Protein AF-A0A9W9F649-F1 (afdb_monomer_lite)

Radius of gyration: 22.27 Å; chains: 1; bounding box: 72×51×62 Å

pLDDT: mean 73.17, std 22.57, range [22.98, 95.19]

Sequence (318 aa):
MPSVSTLSQFTFSNWGPLTTTYTPPASCTTATNNVVLGITSYPGIEFMGVSCDTPDYGDCIPTGSSKSKSQASGYLDPRSLYQAGYFSPGIYCPSGWNTVGIASRDGNASVTSGGVFSPSTSVPTHVTRGERINNPANVLMQILDPSETAILCCPESMTGNTNLGCWSTLPDYPISTGCGCELDTDDFATVTETVWVDGKTAVWDDVLSLTATTPISHSLVETFASTDVSKIGLDAMNVVPMVTLVHKMSDIAGTGKDTIIHGTVGATSTATANSNGTGATSNAAVRMRSSRGVWDGLSGVLGVTVGGIILGAAIIFS

Foldseek 3Di:
DPQWDADLLAIEGALEAALDAQEAPPVLVPDPQQKAKDFPVQPPDGDFRQDPDDDDCDSVDDGGPCNCPLCVVDPQQPSNLRYHYAHVQHWFYHPQKAWQKKWWAAAPDQIDIDGQLDDPDDRPLQDPVGFGEPQVSQVVNVRDHHQKMKTWMDRPQWHDHSNQKTKDFDAPDDAFKGKDQDDDPVQWDFAWDFGDDPNDTDIDRGHIDGNDDGTGPDMDMDTDDPVRCVVSRMTMMRMDGIHMHMYGPVSVVVVVPPDQDQDDNDDDDDDDDDDDDPDDDPGTDHDDDDPPDDDDDDDDDDDDDDDDDDDDDDDDDD

Structure (mmCIF, N/CA/C/O backbone):
data_AF-A0A9W9F649-F1
#
_entry.id   AF-A0A9W9F649-F1
#
loop_
_atom_site.group_PDB
_atom_site.id
_atom_site.type_symbol
_atom_site.label_atom_id
_atom_site.label_alt_id
_atom_site.label_comp_id
_atom_site.label_asym_id
_atom_site.label_entity_id
_atom_site.label_seq_id
_atom_site.pdbx_PDB_ins_code
_atom_site.Cartn_x
_atom_site.Cartn_y
_atom_site.Cartn_z
_atom_site.occupancy
_atom_site.B_iso_or_equiv
_atom_site.auth_seq_id
_atom_site.auth_comp_id
_atom_site.auth_asym_id
_atom_site.auth_atom_id
_atom_site.pdbx_PDB_model_num
ATOM 1 N N . MET A 1 1 ? -13.471 6.072 11.388 1.00 79.94 1 MET A N 1
ATOM 2 C CA . MET A 1 1 ? -13.156 6.550 10.064 1.00 79.94 1 MET A CA 1
ATOM 3 C C . MET A 1 1 ? -14.465 6.648 9.316 1.00 79.94 1 MET A C 1
ATOM 5 O O . MET A 1 1 ? -15.274 5.721 9.424 1.00 79.94 1 MET A O 1
ATOM 9 N N . PRO A 1 2 ? -14.711 7.766 8.617 1.00 80.12 2 PRO A N 1
ATOM 10 C CA . PRO A 1 2 ? -15.847 7.947 7.710 1.00 80.12 2 PRO A CA 1
ATOM 11 C C . PRO A 1 2 ? -15.953 6.836 6.652 1.00 80.12 2 PRO A C 1
ATOM 13 O O . PRO A 1 2 ? -15.166 5.902 6.649 1.00 80.12 2 PRO A O 1
ATOM 16 N N . SER A 1 3 ? -16.920 6.887 5.734 1.00 82.50 3 SER A N 1
ATOM 17 C CA . SER A 1 3 ? -16.958 5.927 4.611 1.00 82.50 3 SER A CA 1
ATOM 18 C C . SER A 1 3 ? -15.901 6.213 3.539 1.00 82.50 3 SER A C 1
ATOM 20 O O . SER A 1 3 ? -15.521 5.302 2.808 1.00 82.50 3 SER A O 1
ATOM 22 N N . VAL A 1 4 ? -15.444 7.464 3.448 1.00 84.75 4 VAL A N 1
ATOM 23 C CA . VAL A 1 4 ? -14.368 7.925 2.566 1.00 84.75 4 VAL A CA 1
ATOM 24 C C . VAL A 1 4 ? -13.567 8.988 3.315 1.00 84.75 4 VAL A C 1
ATOM 26 O O . VAL A 1 4 ? -14.163 9.904 3.883 1.00 84.75 4 VAL A O 1
ATOM 29 N N . SER A 1 5 ? -12.242 8.881 3.289 1.00 88.00 5 SER A N 1
ATOM 30 C CA . SER A 1 5 ? -11.310 9.856 3.864 1.00 88.00 5 SER A CA 1
ATOM 31 C C . SER A 1 5 ? -10.273 10.251 2.820 1.00 88.00 5 SER A C 1
ATOM 33 O O . SER A 1 5 ? -9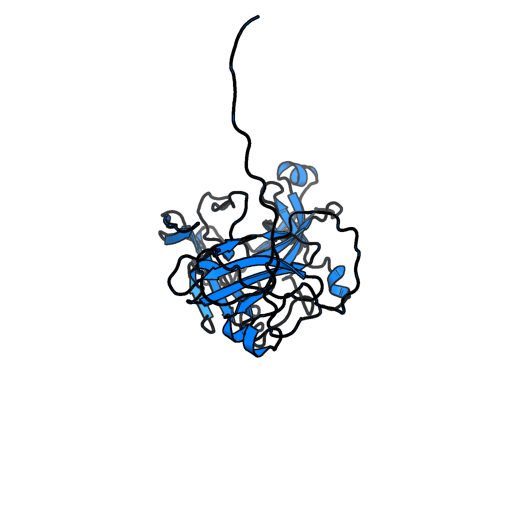.671 9.371 2.210 1.00 88.00 5 SER A O 1
ATOM 35 N N . THR A 1 6 ? -10.025 11.550 2.645 1.00 89.06 6 THR A N 1
ATOM 36 C CA . THR A 1 6 ? -9.026 12.053 1.691 1.00 89.06 6 THR A CA 1
ATOM 37 C C . THR A 1 6 ? -8.011 12.953 2.388 1.00 89.06 6 THR A C 1
ATOM 39 O O . THR A 1 6 ? -8.394 13.877 3.103 1.00 89.06 6 THR A O 1
ATOM 42 N N . LEU A 1 7 ? -6.723 12.691 2.171 1.00 88.06 7 LEU A N 1
ATOM 43 C CA . LEU A 1 7 ? -5.600 13.499 2.654 1.00 88.06 7 LEU A CA 1
ATOM 44 C C . LEU A 1 7 ? -4.392 13.275 1.737 1.00 88.06 7 LEU A C 1
ATOM 46 O O . LEU A 1 7 ? -4.208 12.164 1.251 1.00 88.06 7 LEU A O 1
ATOM 50 N N . SER A 1 8 ? -3.576 14.304 1.486 1.00 85.31 8 SER A N 1
ATOM 51 C CA . SER A 1 8 ? -2.387 14.186 0.618 1.00 85.31 8 SER A CA 1
ATOM 52 C C . SER A 1 8 ? -2.698 13.553 -0.750 1.00 85.31 8 SER A C 1
ATOM 54 O O . SER A 1 8 ? -1.932 12.737 -1.248 1.00 85.31 8 SER A O 1
ATOM 56 N N . GLN A 1 9 ? -3.871 13.869 -1.322 1.00 87.50 9 GLN A N 1
ATOM 57 C CA . GLN A 1 9 ? -4.477 13.259 -2.527 1.00 87.50 9 GLN A CA 1
ATOM 58 C C . GLN A 1 9 ? -4.890 11.786 -2.408 1.00 87.50 9 GLN A C 1
ATOM 60 O O . GLN A 1 9 ? -5.709 11.327 -3.206 1.00 87.50 9 GLN A O 1
ATOM 65 N N . PHE A 1 10 ? -4.424 11.063 -1.391 1.00 88.94 10 PHE A N 1
ATOM 66 C CA . PHE A 1 10 ? -4.883 9.708 -1.137 1.00 88.94 10 PHE A CA 1
ATOM 67 C C . PHE A 1 10 ? -6.328 9.696 -0.673 1.00 88.94 10 PHE A C 1
ATOM 69 O O . PHE A 1 10 ? -6.697 10.397 0.265 1.00 88.94 10 PHE A O 1
ATOM 76 N N . THR A 1 11 ? -7.136 8.860 -1.314 1.00 90.38 11 THR A N 1
ATOM 77 C CA . THR A 1 11 ? -8.526 8.602 -0.962 1.00 90.38 11 THR A CA 1
ATOM 78 C C . THR A 1 11 ? -8.661 7.173 -0.454 1.00 90.38 11 THR A C 1
ATOM 80 O O . THR A 1 11 ? -8.516 6.206 -1.202 1.00 90.38 11 THR A O 1
ATOM 83 N N . PHE A 1 12 ? -8.974 7.047 0.830 1.00 90.62 12 PHE A N 1
ATOM 84 C CA . PHE A 1 12 ? -9.240 5.787 1.505 1.00 90.62 12 PHE A CA 1
ATOM 85 C C . PHE A 1 12 ? -10.742 5.537 1.536 1.00 90.62 12 PHE A C 1
ATOM 87 O O . PHE A 1 12 ? -11.493 6.366 2.049 1.00 90.62 12 PHE A O 1
ATOM 94 N N . SER A 1 13 ? -11.188 4.392 1.023 1.00 90.56 13 SER A N 1
ATOM 95 C CA . SER A 1 13 ? -12.608 4.022 0.966 1.00 90.56 13 SER A CA 1
ATOM 96 C C . SER A 1 13 ? -12.917 2.805 1.834 1.00 90.56 13 SER A C 1
ATOM 98 O O . SER A 1 13 ? -12.239 1.781 1.735 1.00 90.56 13 SER A O 1
ATOM 100 N N . ASN A 1 14 ? -13.976 2.891 2.644 1.00 91.88 14 ASN A N 1
ATOM 101 C CA . ASN A 1 14 ? -14.441 1.762 3.444 1.00 91.88 14 ASN A CA 1
ATOM 102 C C . ASN A 1 14 ? -15.078 0.701 2.531 1.00 91.88 14 ASN A C 1
ATOM 104 O O . ASN A 1 14 ? -16.076 0.948 1.846 1.00 91.88 14 ASN A O 1
ATOM 108 N N . TRP A 1 15 ? -14.503 -0.493 2.553 1.00 90.31 15 TRP A N 1
ATOM 109 C CA . TRP A 1 15 ? -14.918 -1.694 1.835 1.00 90.31 15 TRP A CA 1
ATOM 110 C C . TRP A 1 15 ? -15.963 -2.523 2.593 1.00 90.31 15 TRP A C 1
ATOM 112 O O . TRP A 1 15 ? -16.496 -3.500 2.073 1.00 90.31 15 TRP A O 1
ATOM 122 N N . GLY A 1 16 ? -16.352 -2.068 3.779 1.00 90.50 16 GLY A N 1
ATOM 123 C CA . GLY A 1 16 ? -17.340 -2.701 4.637 1.00 90.50 16 GLY A CA 1
ATOM 124 C C . GLY A 1 16 ? -16.689 -3.469 5.788 1.00 90.50 16 GLY A C 1
ATOM 125 O O . GLY A 1 16 ? -15.475 -3.392 5.991 1.00 90.50 16 GLY A O 1
ATOM 126 N N . PRO A 1 17 ? -17.494 -4.195 6.576 1.00 90.94 17 PRO A N 1
ATOM 127 C CA . PRO A 1 17 ? -16.989 -4.953 7.710 1.00 90.94 17 PRO A CA 1
ATOM 128 C C . PRO A 1 17 ? -16.182 -6.178 7.260 1.00 90.94 17 PRO A C 1
ATOM 130 O O . PRO A 1 17 ? -16.590 -6.907 6.358 1.00 90.94 17 PRO A O 1
ATOM 133 N N . LEU A 1 18 ? -15.085 -6.452 7.967 1.00 90.00 18 LEU A N 1
ATOM 134 C CA . LEU A 1 18 ? -14.356 -7.721 7.927 1.00 90.00 18 LEU A CA 1
ATOM 135 C C . LEU A 1 18 ? -14.149 -8.224 9.361 1.00 90.00 18 LEU A C 1
ATOM 137 O O . LEU A 1 18 ? -13.060 -8.184 9.938 1.00 90.00 18 LEU A O 1
ATOM 141 N N . THR A 1 19 ? -15.256 -8.639 9.971 1.00 87.81 19 THR A N 1
ATOM 142 C CA . THR A 1 19 ? -15.326 -9.043 11.384 1.00 87.81 19 THR A CA 1
ATOM 143 C C . THR A 1 19 ? -15.084 -10.534 11.599 1.00 87.81 19 THR A C 1
ATOM 145 O O . THR A 1 19 ? -15.036 -10.987 12.737 1.00 87.81 19 THR A O 1
ATOM 148 N N . THR A 1 20 ? -14.931 -11.311 10.527 1.00 86.25 20 THR A N 1
ATOM 149 C CA . THR A 1 20 ? -14.583 -12.737 10.552 1.00 86.25 20 THR A CA 1
ATOM 150 C C . THR A 1 20 ? -13.298 -12.966 9.772 1.00 86.25 20 THR A C 1
ATOM 152 O O . THR A 1 20 ? -12.981 -12.207 8.859 1.00 86.25 20 THR A O 1
ATOM 155 N N . THR A 1 21 ? -12.562 -14.028 10.097 1.00 88.81 21 THR A N 1
ATOM 156 C CA . THR A 1 21 ? -11.368 -14.403 9.332 1.00 88.81 21 THR A CA 1
ATOM 157 C C . THR A 1 21 ? -11.750 -14.753 7.895 1.00 88.81 21 THR A C 1
ATOM 159 O O . THR A 1 21 ? -12.517 -15.685 7.664 1.00 88.81 21 THR A O 1
ATOM 162 N N . TYR A 1 22 ? -11.206 -14.002 6.939 1.00 90.62 22 TYR A N 1
ATOM 163 C CA . TYR A 1 22 ? -11.239 -14.360 5.526 1.00 90.62 22 TYR A CA 1
ATOM 164 C C . TYR A 1 22 ? -10.281 -15.523 5.270 1.00 90.62 22 TYR A C 1
ATOM 166 O O . TYR A 1 22 ? -9.140 -15.474 5.723 1.00 90.62 22 TYR A O 1
ATOM 174 N N . THR A 1 23 ? -10.705 -16.539 4.527 1.00 91.81 23 THR A N 1
ATOM 175 C CA . THR A 1 23 ? -9.831 -17.646 4.122 1.00 91.81 23 THR A CA 1
ATOM 176 C C . THR A 1 23 ? -9.668 -17.602 2.607 1.00 91.81 23 THR A C 1
ATOM 178 O O . THR A 1 23 ? -10.601 -17.991 1.903 1.00 91.81 23 THR A O 1
ATOM 181 N N . PRO A 1 24 ? -8.515 -17.130 2.097 1.00 87.75 24 PRO A N 1
ATOM 182 C CA . PRO A 1 24 ? -8.228 -17.189 0.671 1.00 87.75 24 PRO A CA 1
ATOM 183 C C . PRO A 1 24 ? -8.269 -18.642 0.163 1.00 87.75 24 PRO A C 1
ATOM 185 O O . PRO A 1 24 ? -7.858 -19.554 0.891 1.00 87.75 24 PRO A O 1
ATOM 188 N N . PRO A 1 25 ? -8.722 -18.890 -1.077 1.00 88.38 25 PRO A N 1
ATOM 189 C CA . PRO A 1 25 ? -8.603 -20.198 -1.713 1.00 88.38 25 PRO A CA 1
ATOM 190 C C . PRO A 1 25 ? -7.150 -20.693 -1.757 1.00 88.38 25 PRO A C 1
ATOM 192 O O . PRO A 1 25 ? -6.214 -19.907 -1.897 1.00 88.38 25 PRO A O 1
ATOM 195 N N . ALA A 1 26 ? -6.945 -22.013 -1.722 1.00 84.38 26 ALA A N 1
ATOM 196 C CA . ALA A 1 26 ? -5.602 -22.605 -1.752 1.00 84.38 26 ALA A CA 1
ATOM 197 C C . ALA A 1 26 ? -4.784 -22.201 -2.997 1.00 84.38 26 ALA A C 1
ATOM 199 O O . ALA A 1 26 ? -3.563 -22.081 -2.914 1.00 84.38 26 ALA A O 1
ATOM 200 N N . SER A 1 27 ? -5.451 -21.922 -4.124 1.00 83.19 27 SER A N 1
ATOM 201 C CA . SER A 1 27 ? -4.827 -21.438 -5.365 1.00 83.19 27 SER A CA 1
ATOM 202 C C . SER A 1 27 ? -4.066 -20.118 -5.200 1.00 83.19 27 SER A C 1
ATOM 204 O O . SER A 1 27 ? -3.169 -19.831 -5.985 1.00 83.19 27 SER A O 1
ATOM 206 N N . CYS A 1 28 ? -4.380 -19.330 -4.171 1.00 82.31 28 CYS A N 1
ATOM 207 C CA . CYS A 1 28 ? -3.743 -18.044 -3.903 1.00 82.31 28 CYS A CA 1
ATOM 208 C C . CYS A 1 28 ? -2.331 -18.165 -3.325 1.00 82.31 28 CYS A C 1
ATOM 210 O O . CYS A 1 28 ? -1.571 -17.205 -3.364 1.00 82.31 28 CYS A O 1
ATOM 212 N N . THR A 1 29 ? -1.957 -19.341 -2.812 1.00 71.19 29 THR A N 1
ATOM 213 C CA . THR A 1 29 ? -0.615 -19.579 -2.253 1.00 71.19 29 THR A CA 1
ATOM 214 C C . THR A 1 29 ? 0.467 -19.710 -3.326 1.00 71.19 29 THR A C 1
ATOM 216 O O . THR A 1 29 ? 1.632 -19.434 -3.060 1.00 71.19 29 THR A O 1
ATOM 219 N N . THR A 1 30 ? 0.089 -20.093 -4.548 1.00 66.38 30 THR A N 1
ATOM 220 C CA . THR A 1 30 ? 0.996 -20.275 -5.695 1.00 66.38 30 THR A CA 1
ATOM 221 C C . THR A 1 30 ? 0.736 -19.268 -6.813 1.00 66.38 30 THR A C 1
ATOM 223 O O . THR A 1 30 ? 1.217 -19.449 -7.929 1.00 66.38 30 THR A O 1
ATOM 226 N N . ALA A 1 31 ? -0.079 -18.246 -6.556 1.00 65.69 31 ALA A N 1
ATOM 227 C CA . ALA A 1 31 ? -0.449 -17.258 -7.554 1.00 65.69 31 ALA A CA 1
ATOM 228 C C . ALA A 1 31 ? 0.771 -16.390 -7.910 1.00 65.69 31 ALA A C 1
ATOM 230 O O . ALA A 1 31 ? 1.197 -15.540 -7.129 1.00 65.69 31 ALA A O 1
ATOM 231 N N . THR A 1 32 ? 1.342 -16.629 -9.092 1.00 65.81 32 THR A N 1
ATOM 232 C CA . THR A 1 32 ? 2.436 -15.844 -9.694 1.00 65.81 32 THR A CA 1
ATOM 233 C C . THR A 1 32 ? 1.928 -14.987 -10.851 1.00 65.81 32 THR A C 1
ATOM 235 O O . THR A 1 32 ? 2.659 -14.715 -11.794 1.00 65.81 32 THR A O 1
ATOM 238 N N . ASN A 1 33 ? 0.648 -14.626 -10.851 1.00 69.88 33 ASN A N 1
ATOM 239 C CA . ASN A 1 33 ? 0.050 -13.774 -11.877 1.00 69.88 33 ASN A CA 1
ATOM 240 C C . ASN A 1 33 ? 0.262 -12.275 -11.603 1.00 69.88 33 ASN A C 1
ATOM 242 O O . ASN A 1 33 ? -0.058 -11.462 -12.461 1.00 69.88 33 ASN A O 1
ATOM 246 N N . ASN A 1 34 ? 0.834 -11.912 -10.450 1.00 83.81 34 ASN A N 1
ATOM 247 C CA . ASN A 1 34 ? 1.051 -10.525 -10.034 1.00 83.81 34 ASN A CA 1
ATOM 248 C C . ASN A 1 34 ? 2.550 -10.201 -9.986 1.00 83.81 34 ASN A C 1
ATOM 250 O O . ASN A 1 34 ? 3.068 -9.721 -8.978 1.00 83.81 34 ASN A O 1
ATOM 254 N N . VAL A 1 35 ? 3.268 -10.542 -11.059 1.00 89.56 35 VAL A N 1
ATOM 255 C CA . VAL A 1 35 ? 4.707 -10.281 -11.141 1.00 89.56 35 VAL A CA 1
ATOM 256 C C . VAL A 1 35 ? 4.956 -8.866 -11.635 1.00 89.56 35 VAL A C 1
ATOM 258 O O . VAL A 1 35 ? 4.405 -8.421 -12.642 1.00 89.56 35 VAL A O 1
ATOM 261 N N . VAL A 1 36 ? 5.844 -8.179 -10.937 1.00 90.56 36 VAL A N 1
ATOM 262 C CA . VAL A 1 36 ? 6.350 -6.857 -11.290 1.00 90.56 36 VAL A CA 1
ATOM 263 C C . VAL A 1 36 ? 7.872 -6.877 -11.249 1.00 90.56 36 VAL A C 1
ATOM 265 O O . VAL A 1 36 ? 8.491 -7.720 -10.597 1.00 90.56 36 VAL A O 1
ATOM 268 N N . LEU A 1 37 ? 8.480 -5.941 -11.957 1.00 91.88 37 LEU A N 1
ATOM 269 C CA . LEU A 1 37 ? 9.889 -5.610 -11.856 1.00 91.88 37 LEU A CA 1
ATOM 270 C C . LEU A 1 37 ? 10.049 -4.519 -10.798 1.00 91.88 37 LEU A C 1
ATOM 272 O O . LEU A 1 37 ? 9.302 -3.541 -10.795 1.00 91.88 37 LEU A O 1
ATOM 276 N N . GLY A 1 38 ? 11.026 -4.677 -9.914 1.00 89.69 38 GLY A N 1
ATOM 277 C CA . GLY A 1 38 ? 11.449 -3.668 -8.949 1.00 89.69 38 GLY A CA 1
ATOM 278 C C . GLY A 1 38 ? 12.933 -3.370 -9.077 1.00 89.69 38 GLY A C 1
ATOM 279 O O . GLY A 1 38 ? 13.692 -4.136 -9.670 1.00 89.69 38 GLY A O 1
ATOM 280 N N . ILE A 1 39 ? 13.351 -2.251 -8.495 1.00 87.56 39 ILE A N 1
ATOM 281 C CA . ILE A 1 39 ? 14.762 -1.872 -8.433 1.00 87.56 39 ILE A CA 1
ATOM 282 C C . ILE A 1 39 ? 15.347 -2.410 -7.124 1.00 87.56 39 ILE A C 1
ATOM 284 O O . ILE A 1 39 ? 14.843 -2.123 -6.041 1.00 87.56 39 ILE A O 1
ATOM 288 N N . THR A 1 40 ? 16.445 -3.154 -7.216 1.00 85.00 40 THR A N 1
ATOM 289 C CA . THR A 1 40 ? 17.160 -3.795 -6.094 1.00 85.00 40 THR A CA 1
ATOM 290 C C . THR A 1 40 ? 17.534 -2.835 -4.960 1.00 85.00 40 THR A C 1
ATOM 292 O O . THR A 1 40 ? 17.491 -3.215 -3.791 1.00 85.00 40 THR A O 1
ATOM 295 N N . SER A 1 41 ? 17.874 -1.579 -5.271 1.00 81.94 41 SER A N 1
ATOM 296 C CA . SER A 1 41 ? 18.178 -0.545 -4.271 1.00 81.94 41 SER A CA 1
ATOM 297 C C . SER A 1 41 ? 16.944 -0.016 -3.528 1.00 81.94 41 SER A C 1
ATOM 299 O O . SER A 1 41 ? 17.095 0.650 -2.502 1.00 81.94 41 SER A O 1
ATOM 301 N N . TYR A 1 42 ? 15.740 -0.328 -4.012 1.00 80.31 42 TYR A N 1
ATOM 302 C CA . TYR A 1 42 ? 14.446 0.075 -3.460 1.00 80.31 42 TYR A CA 1
ATOM 303 C C . TYR A 1 42 ? 13.522 -1.147 -3.301 1.00 80.31 42 TYR A C 1
ATOM 305 O O . TYR A 1 42 ? 12.497 -1.252 -3.981 1.00 80.31 42 TYR A O 1
ATOM 313 N N . PRO A 1 43 ? 13.871 -2.098 -2.415 1.00 77.31 43 PRO A N 1
ATOM 314 C CA . PRO A 1 43 ? 13.158 -3.364 -2.298 1.00 77.31 43 PRO A CA 1
ATOM 315 C C . PRO A 1 43 ? 11.674 -3.156 -1.976 1.00 77.31 43 PRO A C 1
ATOM 317 O O . PRO A 1 43 ? 11.313 -2.397 -1.073 1.00 77.31 43 PRO A O 1
ATOM 320 N N . GLY A 1 44 ? 10.814 -3.853 -2.720 1.00 78.69 44 GLY A N 1
ATOM 321 C CA . GLY A 1 44 ? 9.364 -3.767 -2.578 1.00 78.69 44 GLY A CA 1
ATOM 322 C C . GLY A 1 44 ? 8.715 -2.553 -3.234 1.00 78.69 44 GLY A C 1
ATOM 323 O O . GLY A 1 44 ? 7.504 -2.407 -3.103 1.00 78.69 44 GLY A O 1
ATOM 324 N N . ILE A 1 45 ? 9.470 -1.692 -3.920 1.00 81.75 45 ILE A N 1
ATOM 325 C CA . ILE A 1 45 ? 8.909 -0.630 -4.758 1.00 81.75 45 ILE A CA 1
ATOM 326 C C . ILE A 1 45 ? 8.798 -1.145 -6.191 1.00 81.75 45 ILE A C 1
ATOM 328 O O . ILE A 1 45 ? 9.782 -1.573 -6.796 1.00 81.75 45 ILE A O 1
ATOM 332 N N . GLU A 1 46 ? 7.578 -1.121 -6.714 1.00 84.69 46 GLU A N 1
ATOM 333 C CA . GLU A 1 46 ? 7.276 -1.515 -8.086 1.00 84.69 46 GLU A CA 1
ATOM 334 C C . GLU A 1 46 ? 7.838 -0.471 -9.056 1.00 84.69 46 GLU A C 1
ATOM 336 O O . GLU A 1 46 ? 7.658 0.731 -8.858 1.00 84.69 46 GLU A O 1
ATOM 341 N N . PHE A 1 47 ? 8.530 -0.933 -10.093 1.00 84.56 47 PHE A N 1
ATOM 342 C CA . PHE A 1 47 ? 9.050 -0.095 -11.170 1.00 84.56 47 PHE A CA 1
ATOM 343 C C . PHE A 1 47 ? 8.202 -0.252 -12.435 1.00 84.56 47 PHE A C 1
ATOM 345 O O . PHE A 1 47 ? 7.738 0.737 -12.993 1.00 84.56 47 PHE A O 1
ATOM 352 N N . MET A 1 48 ? 7.960 -1.494 -12.861 1.00 87.19 48 MET A N 1
ATOM 353 C CA . MET A 1 48 ? 7.135 -1.826 -14.029 1.00 87.19 48 MET A CA 1
ATOM 354 C C . MET A 1 48 ? 6.399 -3.145 -13.793 1.00 87.19 48 MET A C 1
ATOM 356 O O . MET A 1 48 ? 6.912 -4.024 -13.107 1.00 87.19 48 MET A O 1
ATOM 360 N N . GLY A 1 49 ? 5.233 -3.339 -14.399 1.00 88.38 49 GLY A N 1
ATOM 361 C CA . GLY A 1 49 ? 4.653 -4.673 -14.544 1.00 88.38 49 GLY A CA 1
ATOM 362 C C . GLY A 1 49 ? 5.480 -5.528 -15.506 1.00 88.38 49 GLY A C 1
ATOM 363 O O . GLY A 1 49 ? 6.225 -5.009 -16.332 1.00 88.38 49 GLY A O 1
ATOM 364 N N . VAL A 1 50 ? 5.351 -6.854 -15.451 1.00 88.00 50 VAL A N 1
ATOM 365 C CA . VAL A 1 50 ? 5.897 -7.724 -16.522 1.00 88.00 50 VAL A CA 1
ATOM 366 C C . VAL A 1 50 ? 4.941 -7.858 -17.713 1.00 88.00 50 VAL A C 1
ATOM 368 O O . VAL A 1 50 ? 5.306 -8.407 -18.750 1.00 88.00 50 VAL A O 1
ATOM 371 N N . SER A 1 51 ? 3.715 -7.356 -17.553 1.00 84.38 51 SER A N 1
ATOM 372 C CA . SER A 1 51 ? 2.664 -7.276 -18.566 1.00 84.38 51 SER A CA 1
ATOM 373 C C . SER A 1 51 ? 1.904 -5.957 -18.408 1.00 84.38 51 SER A C 1
ATOM 375 O O . SER A 1 51 ? 1.967 -5.336 -17.347 1.00 84.38 51 SER A O 1
ATOM 377 N N . CYS A 1 52 ? 1.197 -5.532 -19.456 1.00 80.00 52 CYS A N 1
ATOM 378 C CA . CYS A 1 52 ? 0.347 -4.336 -19.420 1.00 80.00 52 CYS A CA 1
ATOM 379 C C . CYS A 1 52 ? -1.055 -4.613 -18.864 1.00 80.00 52 CYS A C 1
ATOM 381 O O . CYS A 1 52 ? -1.904 -3.719 -18.846 1.00 80.00 52 CYS A O 1
ATOM 383 N N . ASP A 1 53 ? -1.316 -5.855 -18.461 1.00 77.19 53 ASP A N 1
ATOM 384 C CA . ASP A 1 53 ? -2.598 -6.242 -17.908 1.00 77.19 53 ASP A CA 1
ATOM 385 C C . ASP A 1 53 ? -2.730 -5.693 -16.489 1.00 77.19 53 ASP A C 1
ATOM 387 O O . ASP A 1 53 ? -1.773 -5.644 -15.714 1.00 77.19 53 ASP A O 1
ATOM 391 N N . THR A 1 54 ? -3.943 -5.276 -16.132 1.00 71.50 54 THR A N 1
ATOM 392 C CA . THR A 1 54 ? -4.225 -4.888 -14.749 1.00 71.50 54 THR A CA 1
ATOM 393 C C . THR A 1 54 ? -4.169 -6.141 -13.872 1.00 71.50 54 THR A C 1
ATOM 395 O O . THR A 1 54 ? -4.875 -7.104 -14.186 1.00 71.50 54 THR A O 1
ATOM 398 N N . PRO A 1 55 ? -3.387 -6.148 -12.774 1.00 72.81 55 PRO A N 1
ATOM 399 C CA . PRO A 1 55 ? -3.354 -7.283 -11.863 1.00 72.81 55 PRO A CA 1
ATOM 400 C C . PRO A 1 55 ? -4.753 -7.613 -11.340 1.00 72.81 55 PRO A C 1
ATOM 402 O O . PRO A 1 55 ? -5.435 -6.755 -10.771 1.00 72.81 55 PRO A O 1
ATOM 405 N N . ASP A 1 56 ? -5.171 -8.865 -11.520 1.00 75.38 56 ASP A N 1
ATOM 406 C CA . ASP A 1 56 ? -6.404 -9.383 -10.943 1.00 75.38 56 ASP A CA 1
ATOM 407 C C . ASP A 1 56 ? -6.082 -10.313 -9.774 1.00 75.38 56 ASP A C 1
ATOM 409 O O . ASP A 1 56 ? -5.555 -11.420 -9.922 1.00 75.38 56 ASP A O 1
ATOM 413 N N . TYR A 1 57 ? -6.431 -9.836 -8.584 1.00 78.81 57 TYR A N 1
ATOM 414 C CA . TYR A 1 57 ? -6.258 -10.570 -7.339 1.00 78.81 57 TYR A CA 1
ATOM 415 C C . TYR A 1 57 ? -7.433 -11.508 -7.041 1.00 78.81 57 TYR A C 1
ATOM 417 O O . TYR A 1 57 ? -7.352 -12.254 -6.068 1.00 78.81 57 TYR A O 1
ATOM 425 N N . GLY A 1 58 ? -8.520 -11.466 -7.824 1.00 80.12 58 GLY A N 1
ATOM 426 C CA . GLY A 1 58 ? -9.700 -12.319 -7.680 1.00 80.12 58 GLY A CA 1
ATOM 427 C C . GLY A 1 58 ? -10.162 -12.475 -6.227 1.00 80.12 58 GLY A C 1
ATOM 428 O O . GLY A 1 58 ? -10.274 -11.494 -5.481 1.00 80.12 58 GLY A O 1
ATOM 429 N N . ASP A 1 59 ? -10.348 -13.735 -5.826 1.00 84.75 59 ASP A N 1
ATOM 430 C CA . ASP A 1 59 ? -10.692 -14.156 -4.463 1.00 84.75 59 ASP A CA 1
ATOM 431 C C . ASP A 1 59 ? -9.452 -14.341 -3.557 1.00 84.75 59 ASP A C 1
ATOM 433 O O . ASP A 1 59 ? -9.539 -14.898 -2.463 1.00 84.75 59 ASP A O 1
ATOM 437 N N . CYS A 1 60 ? -8.261 -13.896 -3.959 1.00 84.81 60 CYS A N 1
ATOM 438 C CA . CYS A 1 60 ? -7.064 -13.983 -3.111 1.00 84.81 60 CYS A CA 1
ATOM 439 C C . CYS A 1 60 ? -6.975 -12.878 -2.064 1.00 84.81 60 CYS A C 1
ATOM 441 O O . CYS A 1 60 ? -6.236 -13.008 -1.088 1.00 84.81 60 CYS A O 1
ATOM 443 N N . ILE A 1 61 ? -7.783 -11.833 -2.224 1.00 86.56 61 ILE A N 1
ATOM 444 C CA . ILE A 1 61 ? -7.972 -10.780 -1.234 1.00 86.56 61 ILE A CA 1
ATOM 445 C C . ILE A 1 61 ? -9.463 -10.635 -0.926 1.00 86.56 61 ILE A C 1
ATOM 447 O O . ILE A 1 61 ? -10.287 -10.781 -1.832 1.00 86.56 61 ILE A O 1
ATOM 451 N N . PRO A 1 62 ? -9.837 -10.311 0.324 1.00 87.69 62 PRO A N 1
ATOM 452 C CA . PRO A 1 62 ? -11.224 -10.028 0.649 1.00 87.69 62 PRO A CA 1
ATOM 453 C C . PRO A 1 62 ? -11.748 -8.902 -0.246 1.00 87.69 62 PRO A C 1
ATOM 455 O O . PRO A 1 62 ? -11.067 -7.905 -0.504 1.00 87.69 62 PRO A O 1
ATOM 458 N N . THR A 1 63 ? -12.977 -9.061 -0.730 1.00 76.81 63 THR A N 1
ATOM 459 C CA . THR A 1 63 ? -13.643 -8.055 -1.552 1.00 76.81 63 THR A CA 1
ATOM 460 C C . THR A 1 63 ? -14.774 -7.410 -0.776 1.00 76.81 63 THR A C 1
ATOM 462 O O . THR A 1 63 ? -15.693 -8.089 -0.325 1.00 76.81 63 THR A O 1
ATOM 465 N N . GLY A 1 64 ? -14.713 -6.092 -0.628 1.00 67.81 64 GLY A N 1
ATOM 466 C CA . GLY A 1 64 ? -15.803 -5.321 -0.055 1.00 67.81 64 GLY A CA 1
ATOM 467 C C . GLY A 1 64 ? -16.969 -5.099 -1.007 1.00 67.81 64 GLY A C 1
ATOM 468 O O . GLY A 1 64 ? -16.802 -5.138 -2.226 1.00 67.81 64 GLY A O 1
ATOM 469 N N . SER A 1 65 ? -18.129 -4.737 -0.459 1.00 57.47 65 SER A N 1
ATOM 470 C CA . SER A 1 65 ? -19.317 -4.358 -1.242 1.00 57.47 65 SER A CA 1
ATOM 471 C C . SER A 1 65 ? -19.111 -3.101 -2.104 1.00 57.47 65 SER A C 1
ATOM 473 O O . SER A 1 65 ? -19.862 -2.876 -3.051 1.00 57.47 65 SER A O 1
ATOM 475 N N . SER A 1 66 ? -18.082 -2.297 -1.810 1.00 54.75 66 SER A N 1
ATOM 476 C CA . SER A 1 66 ? -17.701 -1.085 -2.550 1.00 54.75 66 SER A CA 1
ATOM 477 C C . SER A 1 66 ? -16.433 -1.232 -3.409 1.00 54.75 66 SER A C 1
ATOM 479 O O . SER A 1 66 ? -16.113 -0.301 -4.153 1.00 54.75 66 SER A O 1
ATOM 481 N N . LYS A 1 67 ? -15.754 -2.398 -3.390 1.00 54.66 67 LYS A N 1
ATOM 482 C CA . LYS A 1 67 ? -14.533 -2.684 -4.186 1.00 54.66 67 LYS A CA 1
ATOM 483 C C . LYS A 1 67 ? -14.751 -2.444 -5.689 1.00 54.66 67 LYS A C 1
ATOM 485 O O . LYS A 1 67 ? -13.833 -2.042 -6.396 1.00 54.66 67 LYS A O 1
ATOM 490 N N . SER A 1 68 ? -15.991 -2.602 -6.160 1.00 44.22 68 SER A N 1
ATOM 491 C CA . SER A 1 68 ? -16.363 -2.444 -7.568 1.00 44.22 68 SER A CA 1
ATOM 492 C C . SER A 1 68 ? -16.372 -1.006 -8.093 1.00 44.22 68 SER A C 1
ATOM 494 O O . SER A 1 68 ? -16.531 -0.842 -9.292 1.00 44.22 68 SER A O 1
ATOM 496 N N . LYS A 1 69 ? -16.228 0.040 -7.264 1.00 37.53 69 LYS A N 1
ATOM 497 C CA . LYS A 1 69 ? -16.261 1.434 -7.759 1.00 37.53 69 LYS A CA 1
ATOM 498 C C . LYS A 1 69 ? -14.892 2.105 -7.851 1.00 37.53 69 LYS A C 1
ATOM 500 O O . LYS A 1 69 ? -14.688 2.867 -8.784 1.00 37.53 69 LYS A O 1
ATOM 505 N N . SER A 1 70 ? -13.969 1.817 -6.932 1.00 41.44 70 SER A N 1
ATOM 506 C CA . SER A 1 70 ? -12.625 2.423 -6.915 1.00 41.44 70 SER A CA 1
ATOM 507 C C . SER A 1 70 ? -11.613 1.697 -7.810 1.00 41.44 70 SER A C 1
ATOM 509 O O . SER A 1 70 ? -10.664 2.309 -8.274 1.00 41.44 70 SER A O 1
ATOM 511 N N . GLN A 1 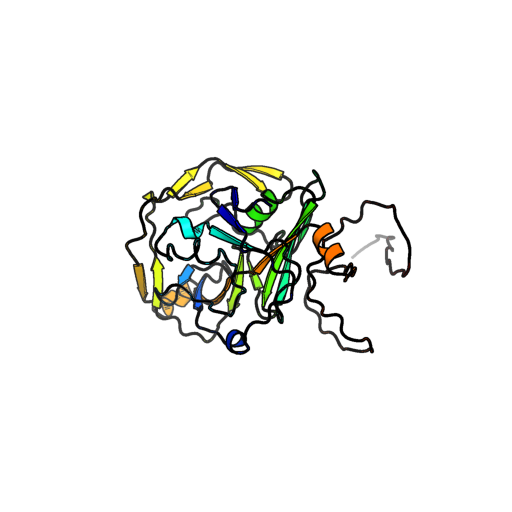71 ? -11.813 0.399 -8.080 1.00 49.00 71 GLN A N 1
ATOM 512 C CA . GLN A 1 71 ? -10.981 -0.363 -9.030 1.00 49.00 71 GLN A CA 1
ATOM 513 C C . GLN A 1 71 ? -11.576 -0.430 -10.448 1.00 49.00 71 GLN A C 1
ATOM 515 O O . GLN A 1 71 ? -10.862 -0.755 -11.392 1.00 49.00 71 GLN A O 1
ATOM 520 N N . ALA A 1 72 ? -12.864 -0.107 -10.632 1.00 39.75 72 ALA A N 1
ATOM 521 C CA . ALA A 1 72 ? -13.510 -0.169 -11.949 1.00 39.75 72 ALA A CA 1
ATOM 522 C C . ALA A 1 72 ? -13.123 0.971 -12.901 1.00 39.75 72 ALA A C 1
ATOM 524 O O . ALA A 1 72 ? -13.405 0.867 -14.092 1.00 39.75 72 ALA A O 1
ATOM 525 N N . SER A 1 73 ? -12.475 2.035 -12.417 1.00 44.16 73 SER A N 1
ATOM 526 C CA . SER A 1 73 ? -11.915 3.073 -13.291 1.00 44.16 73 SER A CA 1
ATOM 527 C C . SER A 1 73 ? -10.672 2.604 -14.066 1.00 44.16 73 SER A C 1
ATOM 529 O O . SER A 1 73 ? -10.262 3.276 -15.008 1.00 44.16 73 SER A O 1
ATOM 531 N N . GLY A 1 74 ? -10.152 1.406 -13.758 1.00 51.94 74 GLY A N 1
ATOM 532 C CA . GLY A 1 74 ? -9.037 0.776 -14.462 1.00 51.94 74 GLY A CA 1
ATOM 533 C C . GLY A 1 74 ? -7.692 1.430 -14.143 1.00 51.94 74 GLY A C 1
ATOM 534 O O . GLY A 1 74 ? -7.630 2.566 -13.686 1.00 51.94 74 GLY A O 1
ATOM 535 N N . TYR A 1 75 ? -6.602 0.715 -14.431 1.00 57.03 75 TYR A N 1
ATOM 536 C CA . TYR A 1 75 ? -5.221 1.214 -14.318 1.00 57.03 75 TYR A CA 1
ATOM 537 C C . TYR A 1 75 ? -4.950 2.470 -15.178 1.00 57.03 75 TYR A C 1
ATOM 539 O O . TYR A 1 75 ? -3.927 3.125 -15.026 1.00 57.03 75 TYR A O 1
ATOM 547 N N . LEU A 1 76 ? -5.887 2.819 -16.067 1.00 66.00 76 LEU A N 1
ATOM 548 C CA . LEU A 1 76 ? -5.821 3.988 -16.934 1.00 66.00 76 LEU A CA 1
ATOM 549 C C . LEU A 1 76 ? -6.366 5.265 -16.283 1.00 66.00 76 LEU A C 1
ATOM 551 O O . LEU A 1 76 ? -6.100 6.339 -16.800 1.00 66.00 76 LEU A O 1
ATOM 555 N N . ASP A 1 77 ? -7.131 5.217 -15.190 1.00 74.81 77 ASP A N 1
ATOM 556 C CA . ASP A 1 77 ? -7.467 6.449 -14.465 1.00 74.81 77 ASP A CA 1
ATOM 557 C C . ASP A 1 77 ? -6.275 6.839 -13.584 1.00 74.81 77 ASP A C 1
ATOM 559 O O . ASP A 1 77 ? -6.020 6.153 -12.596 1.00 74.81 77 ASP A O 1
ATOM 563 N N . PRO A 1 78 ? -5.561 7.944 -13.858 1.00 73.62 78 PRO A N 1
ATOM 564 C CA . PRO A 1 78 ? -4.381 8.310 -13.077 1.00 73.62 78 PRO A CA 1
ATOM 565 C C . PRO A 1 78 ? -4.699 8.514 -11.588 1.00 73.62 78 PRO A C 1
ATOM 567 O O . PRO A 1 78 ? -3.838 8.338 -10.726 1.00 73.62 78 PRO A O 1
ATOM 570 N N . ARG A 1 79 ? -5.959 8.810 -11.243 1.00 76.50 79 ARG A N 1
ATOM 571 C CA . ARG A 1 79 ? -6.399 8.950 -9.850 1.00 76.50 79 ARG A CA 1
ATOM 572 C C . ARG A 1 79 ? -6.435 7.626 -9.098 1.00 76.50 79 ARG A C 1
ATOM 574 O O . ARG A 1 79 ? -6.498 7.655 -7.870 1.00 76.50 79 ARG A O 1
ATOM 581 N N . SER A 1 80 ? -6.419 6.479 -9.777 1.00 75.94 80 SER A N 1
ATOM 582 C CA . SER A 1 80 ? -6.378 5.173 -9.114 1.00 75.94 80 SER A CA 1
ATOM 583 C C . SER A 1 80 ? -5.075 4.967 -8.336 1.00 75.94 80 SER A C 1
ATOM 585 O O . SER A 1 80 ? -5.083 4.242 -7.345 1.00 75.94 80 SER A O 1
ATOM 587 N N . LEU A 1 81 ? -3.987 5.656 -8.716 1.00 76.19 81 LEU A N 1
ATOM 588 C CA . LEU A 1 81 ? -2.686 5.618 -8.029 1.00 76.19 81 LEU A CA 1
ATOM 589 C C . LEU A 1 81 ? -2.760 6.076 -6.565 1.00 76.19 81 LEU A C 1
ATOM 591 O O . LEU A 1 81 ? -1.948 5.671 -5.738 1.00 76.19 81 LEU A O 1
ATOM 595 N N . TYR A 1 82 ? -3.756 6.900 -6.241 1.00 83.19 82 TYR A N 1
ATOM 596 C CA . TYR A 1 82 ? -3.960 7.467 -4.912 1.00 83.19 82 TYR A CA 1
ATOM 597 C C . TYR A 1 82 ? -5.213 6.901 -4.231 1.00 83.19 82 TYR A C 1
ATOM 599 O O . TYR A 1 82 ? -5.736 7.498 -3.295 1.00 83.19 82 TYR A O 1
ATOM 607 N N . GLN A 1 83 ? -5.738 5.757 -4.676 1.00 85.62 83 GLN A N 1
ATOM 608 C CA . GLN A 1 83 ? -6.910 5.131 -4.062 1.00 85.62 83 GLN A CA 1
ATOM 609 C C . GLN A 1 83 ? -6.528 3.878 -3.280 1.00 85.62 83 GLN A C 1
ATOM 611 O O . GLN A 1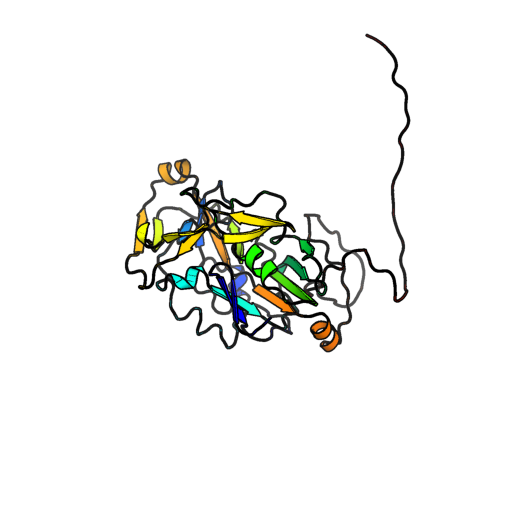 83 ? -5.861 2.985 -3.792 1.00 85.62 83 GLN A O 1
ATOM 616 N N . ALA A 1 84 ? -7.010 3.782 -2.041 1.00 86.88 84 ALA A N 1
ATOM 617 C CA . ALA A 1 84 ? -6.803 2.618 -1.188 1.00 86.88 84 ALA A CA 1
ATOM 618 C C . ALA A 1 84 ? -8.107 2.181 -0.507 1.00 86.88 84 ALA A C 1
ATOM 620 O O . ALA A 1 84 ? -8.971 2.989 -0.161 1.00 86.88 84 ALA A O 1
ATOM 621 N N . GLY A 1 85 ? -8.254 0.875 -0.311 1.00 88.44 85 GLY A N 1
ATOM 622 C CA . GLY A 1 85 ? -9.359 0.281 0.434 1.00 88.44 85 GLY A CA 1
ATOM 623 C C . GLY A 1 85 ? -9.001 0.000 1.884 1.00 88.44 85 GLY A C 1
ATOM 624 O O . GLY A 1 85 ? -7.851 -0.309 2.193 1.00 88.44 85 GLY A O 1
ATOM 625 N N . TYR A 1 86 ? -9.994 0.035 2.768 1.00 92.06 86 TYR A N 1
ATOM 626 C CA . TYR A 1 86 ? -9.881 -0.525 4.117 1.00 92.06 86 TYR A CA 1
ATOM 627 C C . TYR A 1 86 ? -11.195 -1.153 4.561 1.00 92.06 86 TYR A C 1
ATOM 629 O O . TYR A 1 86 ? -12.266 -0.739 4.135 1.00 92.06 86 TYR A O 1
ATOM 637 N N . PHE A 1 87 ? -11.123 -2.124 5.463 1.00 93.31 87 PHE A N 1
ATOM 638 C CA . PHE A 1 87 ? -12.294 -2.743 6.071 1.00 93.31 87 PHE A CA 1
ATOM 639 C C . PHE A 1 87 ? -12.542 -2.154 7.450 1.00 93.31 87 PHE A C 1
ATOM 641 O O . PHE A 1 87 ? -11.645 -2.159 8.295 1.00 93.31 87 PHE A O 1
ATOM 648 N N . SER A 1 88 ? -13.757 -1.665 7.694 1.00 92.75 88 SER A N 1
ATOM 649 C CA . SER A 1 88 ? -14.150 -1.161 9.006 1.00 92.75 88 SER A CA 1
ATOM 650 C C . SER A 1 88 ? -15.608 -1.495 9.352 1.00 92.75 88 SER A C 1
ATOM 652 O O . SER A 1 88 ? -16.504 -1.138 8.578 1.00 92.75 88 SER A O 1
ATOM 654 N N . PRO A 1 89 ? -15.865 -2.141 10.511 1.00 92.50 89 PRO A N 1
ATOM 655 C CA . PRO A 1 89 ? -14.868 -2.700 11.434 1.00 92.50 89 PRO A CA 1
ATOM 656 C C . PRO A 1 89 ? -14.111 -3.891 10.819 1.00 92.50 89 PRO A C 1
ATOM 658 O O . PRO A 1 89 ? -14.725 -4.805 10.268 1.00 92.50 89 PRO A O 1
ATOM 661 N N . GLY A 1 90 ? -12.780 -3.883 10.918 1.00 91.94 90 GLY A N 1
ATOM 662 C CA . GLY A 1 90 ? -11.902 -4.978 10.495 1.00 91.94 90 GLY A CA 1
ATOM 663 C C . GLY A 1 90 ? -11.137 -5.556 11.687 1.00 91.94 90 GLY A C 1
ATOM 664 O O . GLY A 1 90 ? -10.422 -4.816 12.356 1.00 91.94 90 GLY A O 1
ATOM 665 N N . ILE A 1 91 ? -11.303 -6.853 11.975 1.00 88.50 91 ILE A N 1
ATOM 666 C CA . ILE A 1 91 ? -10.869 -7.452 13.262 1.00 88.50 91 ILE A CA 1
ATOM 667 C C . ILE A 1 91 ? -9.831 -8.569 13.094 1.00 88.50 91 ILE A C 1
ATOM 669 O O . ILE A 1 91 ? -9.012 -8.802 13.982 1.00 88.50 91 ILE A O 1
ATOM 673 N N . TYR A 1 92 ? -9.842 -9.285 11.974 1.00 87.69 92 TYR A N 1
ATOM 674 C CA . TYR A 1 92 ? -8.955 -10.431 11.781 1.00 87.69 92 TYR A CA 1
ATOM 675 C C . TYR A 1 92 ? -8.197 -10.296 10.474 1.00 87.69 92 TYR A C 1
ATOM 677 O O . TYR A 1 92 ? -8.816 -10.123 9.422 1.00 87.69 92 TYR A O 1
ATOM 685 N N . CYS A 1 93 ? -6.871 -10.447 10.536 1.00 92.62 93 CYS A N 1
ATOM 686 C CA . CYS A 1 93 ? -6.111 -10.695 9.320 1.00 92.62 93 CYS A CA 1
ATOM 687 C C . CYS A 1 93 ? -6.627 -11.986 8.659 1.00 92.62 93 CYS A C 1
ATOM 689 O O . CYS A 1 93 ? -7.082 -12.902 9.369 1.00 92.62 93 CYS A O 1
ATOM 691 N N . PRO A 1 94 ? -6.575 -12.079 7.318 1.00 91.81 94 PRO A N 1
ATOM 692 C CA . PRO A 1 94 ? -6.910 -13.312 6.624 1.00 91.81 94 PRO A CA 1
ATOM 693 C C . PRO A 1 94 ? -6.117 -14.520 7.149 1.00 91.81 94 PRO A C 1
ATOM 695 O O . PRO A 1 94 ? -5.052 -14.391 7.748 1.00 91.81 94 PRO A O 1
ATOM 698 N N . SER A 1 95 ? -6.643 -15.721 6.935 1.00 90.69 95 SER A N 1
ATOM 699 C CA . SER A 1 95 ? -5.949 -16.962 7.277 1.00 90.69 95 SER A CA 1
ATOM 700 C C . SER A 1 95 ? -4.659 -17.099 6.458 1.00 90.69 95 SER A C 1
ATOM 702 O O . SER A 1 95 ? -4.688 -16.899 5.245 1.00 90.69 95 SER A O 1
ATOM 704 N N . GLY A 1 96 ? -3.542 -17.428 7.119 1.00 88.44 96 GLY A N 1
ATOM 705 C CA . GLY A 1 96 ? -2.209 -17.492 6.501 1.00 88.44 96 GLY A CA 1
ATOM 706 C C . GLY A 1 96 ? -1.564 -16.123 6.259 1.00 88.44 96 GLY A C 1
ATOM 707 O O . GLY A 1 96 ? -0.658 -16.009 5.432 1.00 88.44 96 GLY A O 1
ATOM 708 N N . TRP A 1 97 ? -2.075 -15.071 6.911 1.00 91.88 97 TRP A N 1
ATOM 709 C CA . TRP A 1 97 ? -1.555 -13.707 6.837 1.00 91.88 97 TRP A CA 1
ATOM 710 C C . TRP A 1 97 ? -1.167 -13.205 8.234 1.00 91.88 97 TRP A C 1
ATOM 712 O O . TRP A 1 97 ? -1.880 -13.434 9.212 1.00 91.88 97 TRP A O 1
ATOM 722 N N . ASN A 1 98 ? -0.070 -12.454 8.302 1.00 90.62 98 ASN A N 1
ATOM 723 C CA . ASN A 1 98 ? 0.454 -11.813 9.504 1.00 90.62 98 ASN A CA 1
ATOM 724 C C . ASN A 1 98 ? 0.178 -10.308 9.514 1.00 90.62 98 ASN A C 1
ATOM 726 O O . ASN A 1 98 ? 0.167 -9.653 8.470 1.00 90.62 98 ASN A O 1
ATOM 730 N N . THR A 1 99 ? 0.064 -9.742 10.717 1.00 93.69 99 THR A N 1
ATOM 731 C CA . THR A 1 99 ? 0.131 -8.292 10.925 1.00 93.69 99 THR A CA 1
ATOM 732 C C . THR A 1 99 ? 1.550 -7.795 10.654 1.00 93.69 99 THR A C 1
ATOM 734 O O . THR A 1 99 ? 2.487 -8.167 11.358 1.00 93.69 99 THR A O 1
ATOM 737 N N . VAL A 1 100 ? 1.700 -6.912 9.669 1.00 93.06 100 VAL A N 1
ATOM 738 C CA . VAL A 1 100 ? 2.975 -6.273 9.302 1.00 93.06 100 VAL A CA 1
ATOM 739 C C . VAL A 1 100 ? 3.044 -4.803 9.710 1.00 93.06 100 VAL A C 1
ATOM 741 O O . VAL A 1 100 ? 4.122 -4.214 9.734 1.00 93.06 100 VAL A O 1
ATOM 744 N N . GLY A 1 101 ? 1.911 -4.196 10.061 1.00 92.81 101 GLY A N 1
ATOM 745 C CA . GLY A 1 101 ? 1.844 -2.818 10.535 1.00 92.81 101 GLY A CA 1
ATOM 746 C C . GLY A 1 101 ? 0.692 -2.616 11.504 1.00 92.81 101 GLY A C 1
ATOM 747 O O . GLY A 1 101 ? -0.395 -3.154 11.305 1.00 92.81 101 GLY A O 1
ATOM 748 N N . ILE A 1 102 ? 0.934 -1.822 12.543 1.00 93.50 102 ILE A N 1
ATOM 749 C CA . ILE A 1 102 ? -0.096 -1.345 13.465 1.00 93.50 102 ILE A CA 1
ATOM 750 C C . ILE A 1 102 ? 0.076 0.145 13.749 1.00 93.50 102 ILE A C 1
ATOM 752 O O . ILE A 1 102 ? 1.187 0.605 14.000 1.00 93.50 102 ILE A O 1
ATOM 756 N N . ALA A 1 103 ? -1.023 0.889 13.731 1.00 91.81 103 ALA A N 1
ATOM 757 C CA . ALA A 1 103 ? -1.084 2.277 14.164 1.00 91.81 103 ALA A CA 1
ATOM 758 C C . ALA A 1 103 ? -2.349 2.491 14.992 1.00 91.81 103 ALA A C 1
ATOM 760 O O . ALA A 1 103 ? -3.422 2.039 14.615 1.00 91.81 103 ALA A O 1
ATOM 761 N N . SER A 1 104 ? -2.245 3.172 16.128 1.00 91.06 104 SER A N 1
ATOM 762 C CA . SER A 1 104 ? -3.372 3.444 17.023 1.00 91.06 104 SER A CA 1
ATOM 763 C C . SER A 1 104 ? -3.352 4.896 17.465 1.00 91.06 104 SER A C 1
ATOM 765 O O . SER A 1 104 ? -2.324 5.397 17.918 1.00 91.06 104 SER A O 1
ATOM 767 N N . ARG A 1 105 ? -4.508 5.556 17.403 1.00 88.06 105 ARG A N 1
ATOM 768 C CA . ARG A 1 105 ? -4.713 6.897 17.949 1.00 88.06 105 ARG A CA 1
ATOM 769 C C . ARG A 1 105 ? -5.488 6.799 19.256 1.00 88.06 105 ARG A C 1
ATOM 771 O O . ARG A 1 105 ? -6.608 6.294 19.284 1.00 88.06 105 ARG A O 1
ATOM 778 N N . ASP A 1 106 ? -4.899 7.249 20.361 1.00 82.19 106 ASP A N 1
ATOM 779 C CA . ASP A 1 106 ? -5.559 7.216 21.672 1.00 82.19 106 ASP A CA 1
ATOM 780 C C . ASP A 1 106 ? -6.224 8.551 22.000 1.00 82.19 106 ASP A C 1
ATOM 782 O O . ASP A 1 106 ? -5.573 9.496 22.440 1.00 82.19 106 ASP A O 1
ATOM 786 N N . GLY A 1 107 ? -7.529 8.658 21.739 1.00 78.69 107 GLY A N 1
ATOM 787 C CA . GLY A 1 107 ? -8.237 9.929 21.871 1.00 78.69 107 GLY A CA 1
ATOM 788 C C . GLY A 1 107 ? -7.598 11.011 20.990 1.00 78.69 107 GLY A C 1
ATOM 789 O O . GLY A 1 107 ? -7.401 10.804 19.796 1.00 78.69 107 GLY A O 1
ATOM 790 N N . ASN A 1 108 ? -7.238 12.144 21.596 1.00 73.88 108 ASN A N 1
ATOM 791 C CA . ASN A 1 108 ? -6.544 13.249 20.921 1.00 73.88 108 ASN A CA 1
ATOM 792 C C . ASN A 1 108 ? -5.009 13.177 21.056 1.00 73.88 108 ASN A C 1
ATOM 794 O O . ASN A 1 108 ? -4.323 14.155 20.761 1.00 73.88 108 ASN A O 1
ATOM 798 N N . ALA A 1 109 ? -4.461 12.066 21.557 1.00 73.06 109 ALA A N 1
ATOM 799 C CA . ALA A 1 109 ? -3.020 11.885 21.684 1.00 73.06 109 ALA A CA 1
ATOM 800 C C . ALA A 1 109 ? -2.349 11.609 20.327 1.00 73.06 109 ALA A C 1
ATOM 802 O O . ALA A 1 109 ? -3.001 11.305 19.325 1.00 73.06 109 ALA A O 1
ATOM 803 N N . SER A 1 110 ? -1.016 11.676 20.316 1.00 77.69 110 SER A N 1
ATOM 804 C CA . SER A 1 110 ? -0.197 11.249 19.180 1.00 77.69 110 SER A CA 1
ATOM 805 C C . SER A 1 110 ? -0.452 9.783 18.822 1.00 77.69 110 SER A C 1
ATOM 807 O O . SER A 1 110 ? -0.661 8.949 19.706 1.00 77.69 110 SER A O 1
ATOM 809 N N . VAL A 1 111 ? -0.373 9.461 17.530 1.00 85.12 111 VAL A N 1
ATOM 810 C CA . VAL A 1 111 ? -0.465 8.080 17.040 1.00 85.12 111 VAL A CA 1
ATOM 811 C C . VAL A 1 111 ? 0.717 7.263 17.569 1.00 85.12 111 VAL A C 1
ATOM 813 O O . VAL A 1 111 ? 1.862 7.703 17.496 1.00 85.12 111 VAL A O 1
ATOM 816 N N . THR A 1 112 ? 0.441 6.075 18.104 1.00 86.88 112 THR A N 1
ATOM 817 C CA . THR A 1 112 ? 1.455 5.056 18.402 1.00 86.88 112 THR A CA 1
ATOM 818 C C . THR A 1 112 ? 1.485 4.036 17.280 1.00 86.88 112 THR A C 1
ATOM 820 O O . THR A 1 112 ? 0.427 3.524 16.908 1.00 86.88 112 THR A O 1
ATOM 823 N N . SER A 1 113 ? 2.666 3.704 16.780 1.00 89.56 113 SER A N 1
ATOM 824 C CA . SER A 1 113 ? 2.820 2.922 15.555 1.00 89.56 113 SER A CA 1
ATOM 825 C C . SER A 1 113 ? 3.975 1.921 15.631 1.00 89.56 113 SER A C 1
ATOM 827 O O . SER A 1 113 ? 4.885 2.059 16.449 1.00 89.56 113 SER A O 1
ATOM 829 N N . GLY A 1 114 ? 3.920 0.895 14.781 1.00 89.56 114 GLY A N 1
ATOM 830 C CA . GLY A 1 114 ? 4.957 -0.122 14.626 1.00 89.56 114 GLY A CA 1
ATOM 831 C C . GLY A 1 114 ? 4.864 -0.856 13.284 1.00 89.56 114 GLY A C 1
ATOM 832 O O . GLY A 1 114 ? 3.839 -0.802 12.597 1.00 89.56 114 GLY A O 1
ATOM 833 N N . GLY A 1 115 ? 5.940 -1.557 12.916 1.00 90.00 115 GLY A N 1
ATOM 834 C CA . GLY A 1 115 ? 6.034 -2.286 11.647 1.00 90.00 115 GLY A CA 1
ATOM 835 C C . GLY A 1 115 ? 6.099 -1.336 10.452 1.00 90.00 115 GLY A C 1
ATOM 836 O O . GLY A 1 115 ? 6.831 -0.353 10.491 1.00 90.00 115 GLY A O 1
ATOM 837 N N . VAL A 1 116 ? 5.302 -1.591 9.414 1.00 89.69 116 VAL A N 1
ATOM 838 C CA . VAL A 1 116 ? 5.220 -0.758 8.196 1.00 89.69 116 VAL A CA 1
ATOM 839 C C . VAL A 1 116 ? 4.951 0.726 8.493 1.00 89.69 116 VAL A C 1
ATOM 841 O O . VAL A 1 116 ? 5.438 1.591 7.777 1.00 89.69 116 VAL A O 1
ATOM 844 N N . PHE A 1 117 ? 4.226 1.045 9.566 1.00 89.31 117 PHE A N 1
ATOM 845 C CA . PHE A 1 117 ? 3.962 2.433 9.964 1.00 89.31 117 PHE A CA 1
ATOM 846 C C . PHE A 1 117 ? 5.144 3.129 10.660 1.00 89.31 117 PHE A C 1
ATOM 848 O O . PHE A 1 117 ? 5.124 4.341 10.856 1.00 89.31 117 PHE A O 1
ATOM 855 N N . SER A 1 118 ? 6.161 2.383 11.086 1.00 85.56 118 SER A N 1
ATOM 856 C CA . SER A 1 118 ? 7.378 2.913 11.717 1.00 85.56 118 SER A CA 1
ATOM 857 C C . SER A 1 118 ? 8.572 2.048 11.313 1.00 85.56 118 SER A C 1
ATOM 859 O O . SER A 1 118 ? 9.076 1.268 12.128 1.00 85.56 118 SER A O 1
ATOM 861 N N . PRO A 1 119 ? 8.975 2.122 10.033 1.00 71.56 119 PRO A N 1
ATOM 862 C CA . PRO A 1 119 ? 10.021 1.273 9.488 1.00 71.56 119 PRO A CA 1
ATOM 863 C C . PRO A 1 119 ? 11.370 1.578 10.150 1.00 71.56 119 PRO A C 1
ATOM 865 O O . PRO A 1 119 ? 11.675 2.716 10.500 1.00 71.56 119 PRO A O 1
ATOM 868 N N . SER A 1 120 ? 12.190 0.542 10.335 1.00 62.91 120 SER A N 1
ATOM 869 C CA . SER A 1 120 ? 13.517 0.654 10.959 1.00 62.91 120 SER A CA 1
ATOM 870 C C . SER A 1 120 ? 14.555 1.333 10.063 1.00 62.91 120 SER A C 1
ATOM 872 O O . SER A 1 120 ? 15.576 1.814 10.552 1.00 62.91 120 SER A O 1
ATOM 874 N N . THR A 1 121 ? 14.301 1.372 8.758 1.00 60.56 121 THR A N 1
ATOM 875 C CA . THR A 1 121 ? 15.091 2.087 7.760 1.00 60.56 121 THR A CA 1
ATOM 876 C C . THR A 1 121 ? 14.308 3.293 7.258 1.00 60.56 121 THR A C 1
ATOM 878 O O . THR A 1 121 ? 13.086 3.243 7.114 1.00 60.56 121 THR A O 1
ATOM 881 N N . SER A 1 122 ? 15.015 4.392 6.982 1.00 60.44 122 SER A N 1
ATOM 882 C CA . SER A 1 122 ? 14.403 5.561 6.355 1.00 60.44 122 SER A CA 1
ATOM 883 C C . SER A 1 122 ? 13.828 5.153 5.003 1.00 60.44 122 SER A C 1
ATOM 885 O O . SER A 1 122 ? 14.572 4.757 4.103 1.00 60.44 122 SER A O 1
ATOM 887 N N . VAL A 1 123 ? 12.512 5.252 4.865 1.00 60.41 123 VAL A N 1
ATOM 888 C CA . VAL A 1 123 ? 11.848 5.065 3.578 1.00 60.41 123 VAL A CA 1
ATOM 889 C C . VAL A 1 123 ? 12.253 6.230 2.687 1.00 60.41 123 VAL A C 1
ATOM 891 O O . VAL A 1 123 ? 12.199 7.373 3.153 1.00 60.41 123 VAL A O 1
ATOM 894 N N . PRO A 1 124 ? 12.658 5.981 1.431 1.00 60.25 124 PRO A N 1
ATOM 895 C CA . PRO A 1 124 ? 12.830 7.051 0.468 1.00 60.25 124 PRO A CA 1
ATOM 896 C C . PRO A 1 124 ? 11.526 7.840 0.390 1.00 60.25 124 PRO A C 1
ATOM 898 O O . PRO A 1 124 ? 10.510 7.355 -0.099 1.00 60.25 124 PRO A O 1
ATOM 901 N N . THR A 1 125 ? 11.538 9.054 0.926 1.00 63.19 125 THR A N 1
ATOM 902 C CA . THR A 1 125 ? 10.437 9.992 0.725 1.00 63.19 125 THR A CA 1
ATOM 903 C C . THR A 1 125 ? 10.521 10.615 -0.651 1.00 63.19 125 THR A C 1
ATOM 905 O O . THR A 1 125 ? 9.542 11.203 -1.073 1.00 63.19 125 THR A O 1
ATOM 908 N N . HIS A 1 126 ? 11.658 10.481 -1.338 1.00 60.56 126 HIS A N 1
ATOM 909 C CA . HIS A 1 126 ? 11.908 11.063 -2.643 1.00 60.56 126 HIS A CA 1
ATOM 910 C C . HIS A 1 126 ? 11.669 10.050 -3.768 1.00 60.56 126 HIS A C 1
ATOM 912 O O . HIS A 1 126 ? 12.127 8.909 -3.679 1.00 60.56 126 HIS A O 1
ATOM 918 N N . VAL A 1 127 ? 10.991 10.475 -4.835 1.00 66.31 127 VAL A N 1
ATOM 919 C CA . VAL A 1 127 ? 10.942 9.729 -6.102 1.00 66.31 127 VAL A CA 1
ATOM 920 C C . VAL A 1 127 ? 12.232 9.923 -6.897 1.00 66.31 127 VAL A C 1
ATOM 922 O O . VAL A 1 127 ? 13.061 10.766 -6.561 1.00 66.31 127 VAL A O 1
ATOM 925 N N . THR A 1 128 ? 12.395 9.177 -7.992 1.00 59.28 128 THR A N 1
ATOM 926 C CA . THR A 1 128 ? 13.569 9.226 -8.883 1.00 59.28 128 THR A CA 1
ATOM 927 C C . THR A 1 128 ? 13.930 10.643 -9.356 1.00 59.28 128 THR A C 1
ATOM 929 O O . THR A 1 128 ? 15.096 10.921 -9.621 1.00 59.28 128 THR A O 1
ATOM 932 N N . ARG A 1 129 ? 12.950 11.553 -9.429 1.00 61.59 129 ARG A N 1
ATOM 933 C CA . ARG A 1 129 ? 13.126 12.954 -9.846 1.00 61.59 129 ARG A CA 1
ATOM 934 C C . ARG A 1 129 ? 13.478 13.917 -8.690 1.00 61.59 129 ARG A C 1
ATOM 936 O O . ARG A 1 129 ? 13.890 15.048 -8.936 1.00 61.59 129 ARG A O 1
ATOM 943 N N . GLY A 1 130 ? 13.473 13.435 -7.446 1.00 69.12 130 GLY A N 1
ATOM 944 C CA . GLY A 1 130 ? 13.922 14.169 -6.262 1.00 69.12 130 GLY A CA 1
ATOM 945 C C . GLY A 1 130 ? 12.814 14.869 -5.475 1.00 69.12 130 GLY A C 1
ATOM 946 O O . GLY A 1 130 ? 13.102 15.397 -4.407 1.00 69.12 130 GLY A O 1
ATOM 947 N N . GLU A 1 131 ? 11.562 14.855 -5.929 1.00 80.62 131 GLU A N 1
ATOM 948 C CA . GLU A 1 131 ? 10.396 15.353 -5.187 1.00 80.62 131 GLU A CA 1
ATOM 949 C C . GLU A 1 131 ? 9.943 14.372 -4.113 1.00 80.62 131 GLU A C 1
ATOM 951 O O . GLU A 1 131 ? 10.160 13.165 -4.231 1.00 80.62 131 GLU A O 1
ATOM 956 N N . ARG A 1 132 ? 9.261 14.879 -3.084 1.00 84.38 132 ARG A N 1
ATOM 957 C CA . ARG A 1 132 ? 8.740 14.062 -1.992 1.00 84.38 132 ARG A CA 1
ATOM 958 C C . ARG A 1 132 ? 7.363 13.482 -2.285 1.00 84.38 132 ARG A C 1
ATOM 960 O O . ARG A 1 132 ? 6.518 14.139 -2.877 1.00 84.38 132 ARG A O 1
ATOM 967 N N . ILE A 1 133 ? 7.091 12.287 -1.773 1.00 82.25 133 ILE A N 1
ATOM 968 C CA . ILE A 1 133 ? 5.749 11.714 -1.661 1.00 82.25 133 ILE A CA 1
ATOM 969 C C . ILE A 1 133 ? 5.461 11.422 -0.192 1.00 82.25 133 ILE A C 1
ATOM 971 O O . ILE A 1 133 ? 6.250 10.787 0.514 1.00 82.25 133 ILE A O 1
ATOM 975 N N . ASN A 1 134 ? 4.288 11.852 0.269 1.00 86.31 134 ASN A N 1
ATOM 976 C CA . ASN A 1 134 ? 3.743 11.383 1.532 1.00 86.31 134 ASN A CA 1
ATOM 977 C C . ASN A 1 134 ? 3.172 9.970 1.332 1.00 86.31 134 ASN A C 1
ATOM 979 O O . ASN A 1 134 ? 2.089 9.812 0.776 1.00 86.31 134 ASN A O 1
ATOM 983 N N . ASN A 1 135 ? 3.928 8.941 1.725 1.00 86.69 135 ASN A N 1
ATOM 984 C CA . ASN A 1 135 ? 3.547 7.550 1.473 1.00 86.69 135 ASN A CA 1
ATOM 985 C C . ASN A 1 135 ? 2.186 7.195 2.113 1.00 86.69 135 ASN A C 1
ATOM 987 O O . ASN A 1 135 ? 1.852 7.701 3.192 1.00 86.69 135 ASN A O 1
ATOM 991 N N . PRO A 1 136 ? 1.399 6.300 1.493 1.00 89.31 136 PRO A N 1
ATOM 992 C CA . PRO A 1 136 ? 0.034 6.030 1.932 1.00 89.31 136 PRO A CA 1
ATOM 993 C C . PRO A 1 136 ? -0.056 5.416 3.332 1.00 89.31 136 PRO A C 1
ATOM 995 O O . PRO A 1 136 ? -1.043 5.662 4.024 1.00 89.31 136 PRO A O 1
ATOM 998 N N . ALA A 1 137 ? 0.954 4.678 3.807 1.00 90.69 137 ALA A N 1
ATOM 999 C CA . ALA A 1 137 ? 0.975 4.217 5.196 1.00 90.69 137 ALA A CA 1
ATOM 1000 C C . ALA A 1 137 ? 1.020 5.398 6.185 1.00 90.69 137 ALA A C 1
ATOM 1002 O O . ALA A 1 137 ? 0.271 5.422 7.163 1.00 90.69 137 ALA A O 1
ATOM 1003 N N . ASN A 1 138 ? 1.835 6.418 5.910 1.00 89.56 138 ASN A N 1
ATOM 1004 C CA . ASN A 1 138 ? 1.883 7.624 6.728 1.00 89.56 138 ASN A CA 1
ATOM 1005 C C . ASN A 1 138 ? 0.586 8.442 6.637 1.00 89.56 138 ASN A C 1
ATOM 1007 O O . ASN A 1 138 ? 0.083 8.912 7.658 1.00 89.56 138 ASN A O 1
ATOM 1011 N N . VAL A 1 139 ? -0.006 8.565 5.447 1.00 91.69 139 VAL A N 1
ATOM 1012 C CA . VAL A 1 139 ? -1.310 9.229 5.283 1.00 91.69 139 VAL A CA 1
ATOM 1013 C C . VAL A 1 139 ? -2.403 8.505 6.072 1.00 91.69 139 VAL A C 1
ATOM 1015 O O . VAL A 1 139 ? -3.175 9.152 6.781 1.00 91.69 139 VAL A O 1
ATOM 1018 N N . LEU A 1 140 ? -2.433 7.169 6.026 1.00 92.94 140 LEU A N 1
ATOM 1019 C CA . LEU A 1 140 ? -3.396 6.358 6.769 1.00 92.94 140 LEU A CA 1
ATOM 1020 C C . LEU A 1 140 ? -3.322 6.619 8.283 1.00 92.94 140 LEU A C 1
ATOM 1022 O O . LEU A 1 140 ? -4.359 6.746 8.928 1.00 92.94 140 LEU A O 1
ATOM 1026 N N . MET A 1 141 ? -2.124 6.776 8.857 1.00 90.44 141 MET A N 1
ATOM 1027 C CA . MET A 1 141 ? -1.976 7.151 10.274 1.00 90.44 141 MET A CA 1
ATOM 1028 C C . MET A 1 141 ? -2.578 8.523 10.599 1.00 90.44 141 MET A C 1
ATOM 1030 O O . MET A 1 141 ? -3.142 8.734 11.680 1.00 90.44 141 MET A O 1
ATOM 103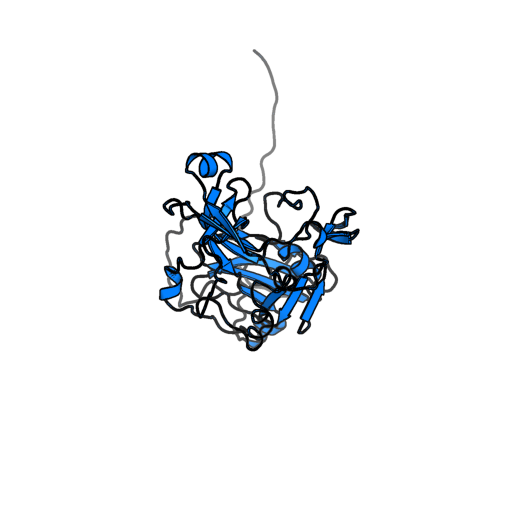4 N N . GLN A 1 142 ? -2.437 9.477 9.679 1.00 88.94 142 GLN A N 1
ATOM 1035 C CA . GLN A 1 142 ? -2.896 10.851 9.867 1.00 88.94 142 GLN A CA 1
ATOM 1036 C C . GLN A 1 142 ? -4.423 10.958 9.859 1.00 88.94 142 GLN A C 1
ATOM 1038 O O . GLN A 1 142 ? -4.971 11.756 10.624 1.00 88.94 142 GLN A O 1
ATOM 1043 N N . ILE A 1 143 ? -5.100 10.124 9.068 1.00 91.25 143 ILE A N 1
ATOM 1044 C CA . ILE A 1 143 ? -6.565 10.130 8.935 1.00 91.25 143 ILE A CA 1
ATOM 1045 C C . ILE A 1 143 ? -7.305 9.297 9.990 1.00 91.25 143 ILE A C 1
ATOM 1047 O O . ILE A 1 143 ? -8.534 9.299 9.983 1.00 91.25 143 ILE A O 1
ATOM 1051 N N . LEU A 1 144 ? -6.602 8.592 10.887 1.00 91.50 144 LEU A N 1
ATOM 1052 C CA . LEU A 1 144 ? -7.253 7.848 11.972 1.00 91.50 144 LEU A CA 1
ATOM 1053 C C . LEU A 1 144 ? -8.068 8.789 12.862 1.00 91.50 144 LEU A C 1
ATOM 1055 O O . LEU A 1 144 ? -7.537 9.779 13.375 1.00 91.50 144 LEU A O 1
ATOM 1059 N N . ASP A 1 145 ? -9.334 8.454 13.110 1.00 91.06 145 ASP A N 1
ATOM 1060 C CA . ASP A 1 145 ? -10.122 9.179 14.103 1.00 91.06 145 ASP A CA 1
ATOM 1061 C C . ASP A 1 145 ? -9.608 8.862 15.523 1.00 91.06 145 ASP A C 1
ATOM 1063 O O . ASP A 1 145 ? -8.889 7.877 15.750 1.00 91.06 145 ASP A O 1
ATOM 1067 N N . PRO A 1 146 ? -9.975 9.673 16.530 1.00 88.81 146 PRO A N 1
ATOM 1068 C CA . PRO A 1 146 ? -9.760 9.317 17.924 1.00 88.81 146 PRO A CA 1
ATOM 1069 C C . PRO A 1 146 ? -10.248 7.898 18.258 1.00 88.81 146 PRO A C 1
ATOM 1071 O O . PRO A 1 146 ? -11.364 7.505 17.906 1.00 88.81 146 PRO A O 1
ATOM 1074 N N . SER A 1 147 ? -9.412 7.154 18.989 1.00 88.69 147 SER A N 1
ATOM 1075 C CA . SER A 1 147 ? -9.672 5.781 19.457 1.00 88.69 147 SER A CA 1
ATOM 1076 C C . SER A 1 147 ? -9.698 4.703 18.367 1.00 88.69 147 SER A C 1
ATOM 1078 O O . SER A 1 147 ? -10.175 3.594 18.621 1.00 88.69 147 SER A O 1
ATOM 1080 N N . GLU A 1 148 ? -9.159 4.994 17.185 1.00 92.12 148 GLU A N 1
ATOM 1081 C CA . GLU A 1 148 ? -9.045 4.023 16.098 1.00 92.12 148 GLU A CA 1
ATOM 1082 C C . GLU A 1 148 ? -7.689 3.345 16.045 1.00 92.12 148 GLU A C 1
ATOM 1084 O O . GLU A 1 148 ? -6.662 3.897 16.444 1.00 92.12 148 GLU A O 1
ATOM 1089 N N . THR A 1 149 ? -7.705 2.117 15.543 1.00 93.31 149 THR A N 1
ATOM 1090 C CA . THR A 1 149 ? -6.522 1.317 15.249 1.00 93.31 149 THR A CA 1
ATOM 1091 C C . THR A 1 149 ? -6.580 0.879 13.793 1.00 93.31 149 THR A C 1
ATOM 1093 O O . THR A 1 149 ? -7.580 0.301 13.371 1.00 93.31 149 THR A O 1
ATOM 1096 N N . ALA A 1 150 ? -5.517 1.160 13.042 1.00 94.75 150 ALA A N 1
ATOM 1097 C CA . ALA A 1 150 ? -5.257 0.588 11.732 1.00 94.75 150 ALA A CA 1
ATOM 1098 C C . ALA A 1 150 ? -4.267 -0.569 11.835 1.00 94.75 150 ALA A C 1
ATOM 1100 O O . ALA A 1 150 ? -3.274 -0.505 12.565 1.00 94.75 150 ALA A O 1
ATOM 1101 N N . ILE A 1 151 ? -4.541 -1.611 11.064 1.00 95.12 151 ILE A N 1
ATOM 1102 C CA . ILE A 1 151 ? -3.746 -2.827 10.970 1.00 95.12 151 ILE A CA 1
ATOM 1103 C C . ILE A 1 151 ? -3.536 -3.137 9.500 1.00 95.12 151 ILE A C 1
ATOM 1105 O O . ILE A 1 151 ? -4.466 -3.052 8.699 1.00 95.12 151 ILE A O 1
ATOM 1109 N N . LEU A 1 152 ? -2.310 -3.507 9.163 1.00 95.12 152 LEU A N 1
ATOM 1110 C CA . LEU A 1 152 ? -1.919 -3.926 7.829 1.00 95.12 152 LEU A CA 1
ATOM 1111 C C . LEU A 1 152 ? -1.536 -5.397 7.878 1.00 95.12 152 LEU A C 1
ATOM 1113 O O . LEU A 1 152 ? -0.685 -5.782 8.685 1.00 95.12 152 LEU A O 1
ATOM 1117 N N . CYS A 1 153 ? -2.159 -6.203 7.024 1.00 94.69 153 CYS A N 1
ATOM 1118 C CA . CYS A 1 153 ? -1.906 -7.636 6.938 1.00 94.69 153 CYS A CA 1
ATOM 1119 C C . CYS A 1 153 ? -1.245 -7.997 5.603 1.00 94.69 153 CYS A C 1
ATOM 1121 O O . CYS A 1 153 ? -1.684 -7.516 4.555 1.00 94.69 153 CYS A O 1
ATOM 1123 N N . CYS A 1 154 ? -0.276 -8.915 5.645 1.00 92.94 154 CYS A N 1
ATOM 1124 C CA . CYS A 1 154 ? 0.336 -9.550 4.472 1.00 92.94 154 CYS A CA 1
ATOM 1125 C C . CYS A 1 154 ? 0.345 -11.072 4.600 1.00 92.94 154 CYS A C 1
ATOM 1127 O O . CYS A 1 154 ? 0.368 -11.558 5.731 1.00 92.94 154 CYS A O 1
ATOM 1129 N N . PRO A 1 155 ? 0.391 -11.833 3.488 1.00 91.31 155 PRO A N 1
ATOM 1130 C CA . PRO A 1 155 ? 0.679 -13.263 3.547 1.00 91.31 155 PRO A CA 1
ATOM 1131 C C . PRO A 1 155 ? 1.943 -13.534 4.369 1.00 91.31 155 PRO A C 1
ATOM 1133 O O . PRO A 1 155 ? 2.898 -12.762 4.303 1.00 91.31 155 PRO A O 1
ATOM 1136 N N . GLU A 1 156 ? 1.974 -14.637 5.117 1.00 89.88 156 GLU A N 1
ATOM 1137 C CA . GLU A 1 156 ? 3.110 -14.994 5.987 1.00 89.88 156 GLU A CA 1
ATOM 1138 C C . GLU A 1 156 ? 4.455 -15.085 5.243 1.00 89.88 156 GLU A C 1
ATOM 1140 O O . GLU A 1 156 ? 5.509 -14.869 5.837 1.00 89.88 156 GLU A O 1
ATOM 1145 N N . SER A 1 157 ? 4.423 -15.379 3.942 1.00 88.94 157 SER A N 1
ATOM 1146 C CA . SER A 1 157 ? 5.597 -15.489 3.072 1.00 88.94 157 SER A CA 1
ATOM 1147 C C . SER A 1 157 ? 6.051 -14.165 2.446 1.00 88.94 157 SER A C 1
ATOM 1149 O O . SER A 1 157 ? 6.991 -14.170 1.653 1.00 88.94 157 SER A O 1
ATOM 1151 N N . MET A 1 158 ? 5.375 -13.050 2.733 1.00 91.56 158 MET A N 1
ATOM 1152 C CA . MET A 1 158 ? 5.612 -11.757 2.090 1.00 91.56 158 MET A CA 1
ATOM 1153 C C . MET A 1 158 ? 5.967 -10.662 3.094 1.00 91.56 158 MET A C 1
ATOM 1155 O O . MET A 1 158 ? 5.572 -10.679 4.257 1.00 91.56 158 MET A O 1
ATOM 1159 N N . THR A 1 159 ? 6.698 -9.665 2.606 1.00 92.12 159 THR A N 1
ATOM 1160 C CA . THR A 1 159 ? 7.094 -8.475 3.359 1.00 92.12 159 THR A CA 1
ATOM 1161 C C . THR A 1 159 ? 6.171 -7.314 3.014 1.00 92.12 159 THR A C 1
ATOM 1163 O O . THR A 1 159 ? 5.843 -7.110 1.850 1.00 92.12 159 THR A O 1
ATOM 1166 N N . GLY A 1 160 ? 5.754 -6.532 4.009 1.00 90.75 160 GLY A N 1
ATOM 1167 C CA . GLY A 1 160 ? 4.986 -5.311 3.773 1.00 90.75 160 GLY A CA 1
ATOM 1168 C C . GLY A 1 160 ? 5.868 -4.097 3.472 1.00 90.75 160 GLY A C 1
ATOM 1169 O O . GLY A 1 160 ? 6.949 -3.963 4.043 1.00 90.75 160 GLY A O 1
ATOM 1170 N N . ASN A 1 161 ? 5.392 -3.189 2.619 1.00 88.00 161 ASN A N 1
ATOM 1171 C CA . ASN A 1 161 ? 6.020 -1.896 2.331 1.00 88.00 161 ASN A CA 1
ATOM 1172 C C . ASN A 1 161 ? 5.112 -0.706 2.717 1.00 88.00 161 ASN A C 1
ATOM 1174 O O . ASN A 1 161 ? 3.925 -0.855 3.001 1.00 88.00 161 ASN A O 1
ATOM 1178 N N . THR A 1 162 ? 5.653 0.511 2.691 1.00 87.69 162 THR A N 1
ATOM 1179 C CA . THR A 1 162 ? 4.905 1.742 3.015 1.00 87.69 162 THR A CA 1
ATOM 1180 C C . THR A 1 162 ? 3.939 2.223 1.932 1.00 87.69 162 THR A C 1
ATOM 1182 O O . THR A 1 162 ? 3.164 3.145 2.181 1.00 87.69 162 THR A O 1
ATOM 1185 N N . ASN A 1 163 ? 3.943 1.584 0.760 1.00 85.50 163 ASN A N 1
ATOM 1186 C CA . ASN A 1 163 ? 2.992 1.818 -0.329 1.00 85.50 163 ASN A CA 1
ATOM 1187 C C . ASN A 1 163 ? 1.723 0.953 -0.203 1.00 85.50 163 ASN A C 1
ATOM 1189 O O . ASN A 1 163 ? 0.938 0.876 -1.141 1.00 85.50 163 ASN A O 1
ATOM 1193 N N . LEU A 1 164 ? 1.498 0.334 0.964 1.00 85.56 164 LEU A N 1
ATOM 1194 C CA . LEU A 1 164 ? 0.363 -0.555 1.248 1.00 85.56 164 LEU A CA 1
ATOM 1195 C C . LEU A 1 164 ? 0.329 -1.822 0.370 1.00 85.56 164 LEU A C 1
ATOM 1197 O O . LEU A 1 164 ? -0.737 -2.392 0.128 1.00 85.56 164 LEU A O 1
ATOM 1201 N N . GLY A 1 165 ? 1.501 -2.293 -0.066 1.00 89.25 165 GLY A N 1
ATOM 1202 C CA . GLY A 1 165 ? 1.681 -3.548 -0.795 1.00 89.25 165 GLY A CA 1
ATOM 1203 C C . GLY A 1 165 ? 2.495 -4.582 -0.014 1.00 89.25 165 GLY A C 1
ATOM 1204 O O . GLY A 1 165 ? 3.399 -4.254 0.757 1.00 89.25 165 GLY A O 1
ATOM 1205 N N . CYS A 1 166 ? 2.180 -5.852 -0.228 1.00 91.12 166 CYS A N 1
ATOM 1206 C CA . CYS A 1 166 ? 2.968 -6.995 0.211 1.00 91.12 166 CYS A CA 1
ATOM 1207 C C . CYS A 1 166 ? 3.772 -7.527 -0.967 1.00 91.12 166 CYS A C 1
ATOM 1209 O O . CYS A 1 166 ? 3.246 -7.601 -2.076 1.00 91.12 166 CYS A O 1
ATOM 1211 N N . TRP A 1 167 ? 5.015 -7.932 -0.733 1.00 91.44 167 TRP A N 1
ATOM 1212 C CA . TRP A 1 167 ? 5.889 -8.397 -1.801 1.00 91.44 167 TRP A CA 1
ATOM 1213 C C . TRP A 1 167 ? 6.810 -9.543 -1.370 1.00 91.44 167 TRP A C 1
ATOM 1215 O O . TRP A 1 167 ? 7.119 -9.720 -0.188 1.00 91.44 167 TRP A O 1
ATOM 1225 N N . SER A 1 168 ? 7.270 -10.318 -2.348 1.00 92.00 168 SER A N 1
ATOM 1226 C CA . SER A 1 168 ? 8.327 -11.329 -2.207 1.00 92.00 168 SER A CA 1
ATOM 1227 C C . SER A 1 168 ? 9.161 -11.390 -3.484 1.00 92.00 168 SER A C 1
ATOM 1229 O O . SER A 1 168 ? 8.607 -11.242 -4.573 1.00 92.00 168 SER A O 1
ATOM 1231 N N . THR A 1 169 ? 10.464 -11.650 -3.384 1.00 91.81 169 THR A N 1
ATOM 1232 C CA . THR A 1 169 ? 11.330 -11.796 -4.564 1.00 91.81 169 THR A CA 1
ATOM 1233 C C . THR A 1 169 ? 11.054 -13.090 -5.331 1.00 91.81 169 THR A C 1
ATOM 1235 O O . THR A 1 169 ? 10.672 -14.109 -4.755 1.00 91.81 169 THR A O 1
ATOM 1238 N N . LEU A 1 170 ? 11.277 -13.047 -6.643 1.00 91.88 170 LEU A N 1
ATOM 1239 C CA . LEU A 1 170 ? 11.218 -14.186 -7.558 1.00 91.88 170 LEU A CA 1
ATOM 1240 C C . LEU A 1 170 ? 12.566 -14.309 -8.292 1.00 91.88 170 LEU A C 1
ATOM 1242 O O . LEU A 1 170 ? 12.674 -13.891 -9.444 1.00 91.88 170 LEU A O 1
ATOM 1246 N N . PRO A 1 171 ? 13.611 -14.855 -7.642 1.00 89.25 171 PRO A N 1
ATOM 1247 C CA . PRO A 1 171 ? 14.981 -14.819 -8.165 1.00 89.25 171 PRO A CA 1
ATOM 1248 C C . PRO A 1 171 ? 15.163 -15.573 -9.490 1.00 89.25 171 PRO A C 1
ATOM 1250 O O . PRO A 1 171 ? 16.031 -15.219 -10.281 1.00 89.25 171 PRO A O 1
ATOM 1253 N N . ASP A 1 172 ? 14.335 -16.587 -9.748 1.00 90.94 172 ASP A N 1
ATOM 1254 C CA . ASP A 1 172 ? 14.415 -17.417 -10.956 1.00 90.94 172 ASP A CA 1
ATOM 1255 C C . ASP A 1 172 ? 13.540 -16.896 -12.113 1.00 90.94 172 ASP A C 1
ATOM 1257 O O . ASP A 1 172 ? 13.453 -17.533 -13.165 1.00 90.94 172 ASP A O 1
ATOM 1261 N N . TYR A 1 173 ? 12.852 -15.762 -11.939 1.00 91.56 173 TYR A N 1
ATOM 1262 C CA . TYR A 1 173 ? 11.988 -15.213 -12.981 1.00 91.56 173 TYR A CA 1
ATOM 1263 C C . TYR A 1 173 ? 12.824 -14.573 -14.106 1.00 91.56 173 TYR A C 1
ATOM 1265 O O . TYR A 1 173 ? 13.627 -13.673 -13.845 1.00 91.56 173 TYR A O 1
ATOM 1273 N N . PRO A 1 174 ? 12.633 -14.976 -15.376 1.00 92.00 174 PRO A N 1
ATOM 1274 C CA . PRO A 1 174 ? 13.390 -14.417 -16.486 1.00 92.00 174 PRO A CA 1
ATOM 1275 C C . PRO A 1 174 ? 12.897 -13.008 -16.836 1.00 92.00 174 PRO A C 1
ATOM 1277 O O . PRO A 1 174 ? 11.817 -12.823 -17.399 1.00 92.00 174 PRO A O 1
ATOM 1280 N N . ILE A 1 175 ? 13.721 -12.001 -16.555 1.00 92.62 175 ILE A N 1
ATOM 1281 C CA . ILE A 1 175 ? 13.446 -10.613 -16.938 1.00 92.62 175 ILE A CA 1
ATOM 1282 C C . ILE A 1 175 ? 13.871 -10.409 -18.394 1.00 92.62 175 ILE A C 1
ATOM 1284 O O . ILE A 1 175 ? 15.036 -10.583 -18.747 1.00 92.62 175 ILE A O 1
ATOM 1288 N N . SER A 1 176 ? 12.914 -10.040 -19.242 1.00 91.44 176 SER A N 1
ATOM 1289 C CA . SER A 1 176 ? 13.158 -9.715 -20.656 1.00 91.44 176 SER A CA 1
ATOM 1290 C C . SER A 1 176 ? 12.311 -8.547 -21.145 1.00 91.44 176 SER A C 1
ATOM 1292 O O . SER A 1 176 ? 12.747 -7.804 -22.018 1.00 91.44 176 SER A O 1
ATOM 1294 N N . THR A 1 177 ? 11.136 -8.343 -20.552 1.00 91.62 177 THR A N 1
ATOM 1295 C CA . THR A 1 177 ? 10.237 -7.236 -20.869 1.00 91.62 177 THR A CA 1
ATOM 1296 C C . THR A 1 177 ? 9.653 -6.624 -19.605 1.00 91.62 177 THR A C 1
ATOM 1298 O O . THR A 1 177 ? 9.372 -7.338 -18.642 1.00 91.62 177 THR A O 1
ATOM 1301 N N . GLY A 1 178 ? 9.437 -5.313 -19.638 1.00 90.94 178 GLY A N 1
ATOM 1302 C CA . GLY A 1 178 ? 8.635 -4.574 -18.670 1.00 90.94 178 GLY A CA 1
ATOM 1303 C C . GLY A 1 178 ? 7.512 -3.834 -19.381 1.00 90.94 178 GLY A C 1
ATOM 1304 O O . GLY A 1 178 ? 7.643 -3.462 -20.547 1.00 90.94 178 GLY A O 1
ATOM 1305 N N . CYS A 1 179 ? 6.408 -3.619 -18.681 1.00 87.88 179 CYS A N 1
ATOM 1306 C CA . CYS A 1 179 ? 5.336 -2.747 -19.114 1.00 87.88 179 CYS A CA 1
ATOM 1307 C C . CYS A 1 179 ? 4.953 -1.762 -18.012 1.00 87.88 179 CYS A C 1
ATOM 1309 O O . CYS A 1 179 ? 4.848 -2.124 -16.843 1.00 87.88 179 CYS A O 1
ATOM 1311 N N . GLY A 1 180 ? 4.729 -0.513 -18.392 1.00 81.31 180 GLY A N 1
ATOM 1312 C CA . GLY A 1 180 ? 4.215 0.524 -17.514 1.00 81.31 180 GLY A CA 1
ATOM 1313 C C . GLY A 1 180 ? 3.149 1.348 -18.217 1.00 81.31 180 GLY A C 1
ATOM 1314 O O . GLY A 1 180 ? 3.004 1.309 -19.438 1.00 81.31 180 GLY A O 1
ATOM 1315 N N . CYS A 1 181 ? 2.403 2.113 -17.438 1.00 75.62 181 CYS A N 1
ATOM 1316 C CA . CYS A 1 181 ? 1.672 3.259 -17.952 1.00 75.62 181 CYS A CA 1
ATOM 1317 C C . CYS A 1 181 ? 2.533 4.504 -17.763 1.00 75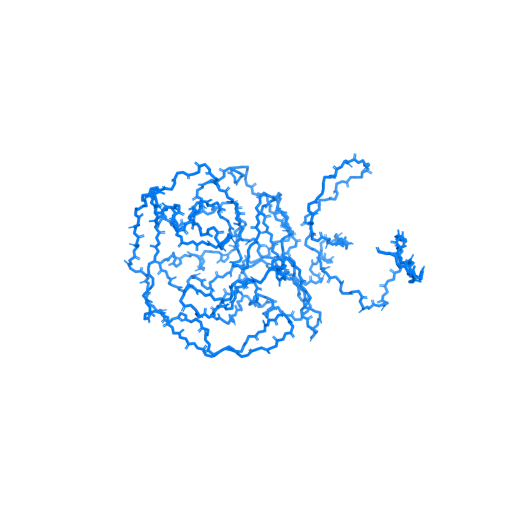.62 181 CYS A C 1
ATOM 1319 O O . CYS A 1 181 ? 3.097 4.699 -16.686 1.00 75.62 181 CYS A O 1
ATOM 1321 N N . GLU A 1 182 ? 2.651 5.320 -18.806 1.00 72.75 182 GLU A N 1
ATOM 1322 C CA . GLU A 1 182 ? 3.426 6.554 -18.736 1.00 72.75 182 GLU A CA 1
ATOM 1323 C C . GLU A 1 182 ? 2.494 7.710 -18.370 1.00 72.75 182 GLU A C 1
ATOM 1325 O O . GLU A 1 182 ? 1.469 7.931 -19.017 1.00 72.75 182 GLU A O 1
ATOM 1330 N N . LEU A 1 183 ? 2.844 8.402 -17.289 1.00 76.75 183 LEU A N 1
ATOM 1331 C CA . LEU A 1 183 ? 2.317 9.722 -16.977 1.00 76.75 183 LEU A CA 1
ATOM 1332 C C . LEU A 1 183 ? 3.393 10.732 -17.326 1.00 76.75 183 LEU A C 1
ATOM 1334 O O . LEU A 1 183 ? 4.550 10.565 -16.925 1.00 76.75 183 LEU A O 1
ATOM 1338 N N . ASP A 1 184 ? 3.009 11.765 -18.067 1.00 78.19 184 ASP A N 1
ATOM 1339 C CA . ASP A 1 184 ? 3.955 12.776 -18.505 1.00 78.19 184 ASP A CA 1
ATOM 1340 C C . ASP A 1 184 ? 4.433 13.610 -17.315 1.00 78.19 184 ASP A C 1
ATOM 1342 O O . ASP A 1 184 ? 3.777 13.735 -16.283 1.00 78.19 184 ASP A O 1
ATOM 1346 N N . THR A 1 185 ? 5.592 14.251 -17.446 1.00 76.69 185 THR A N 1
ATOM 1347 C CA . THR A 1 185 ? 6.068 15.149 -16.378 1.00 76.69 185 THR A CA 1
ATOM 1348 C C . THR A 1 185 ? 5.088 16.303 -16.123 1.00 76.69 185 THR A C 1
ATOM 1350 O O . THR A 1 185 ? 4.980 16.771 -14.991 1.00 76.69 185 THR A O 1
ATOM 1353 N N . ASP A 1 186 ? 4.346 16.715 -17.153 1.00 85.06 186 ASP A N 1
ATOM 1354 C CA . ASP A 1 186 ? 3.316 17.756 -17.081 1.00 85.06 186 ASP A CA 1
ATOM 1355 C C . ASP A 1 186 ? 2.020 17.278 -16.389 1.00 85.06 186 ASP A C 1
ATOM 1357 O O . ASP A 1 186 ? 1.185 18.097 -15.998 1.00 85.06 186 ASP A O 1
ATOM 1361 N N . ASP A 1 187 ? 1.863 15.965 -16.176 1.00 86.38 187 ASP A N 1
ATOM 1362 C CA . ASP A 1 187 ? 0.781 15.378 -15.378 1.00 86.38 187 ASP A CA 1
ATOM 1363 C C . ASP A 1 187 ? 1.018 15.507 -13.869 1.00 86.38 187 ASP A C 1
ATOM 1365 O O . ASP A 1 187 ? 0.135 15.164 -13.071 1.00 86.38 187 ASP A O 1
ATOM 1369 N N . PHE A 1 188 ? 2.179 16.033 -13.473 1.00 86.62 188 PHE A N 1
ATOM 1370 C CA . PHE A 1 188 ? 2.532 16.298 -12.091 1.00 86.62 188 PHE A CA 1
ATOM 1371 C C . PHE A 1 188 ? 2.891 17.765 -11.856 1.00 86.62 188 PHE A C 1
ATOM 1373 O O . PHE A 1 188 ? 3.536 18.432 -12.663 1.00 86.62 188 PHE A O 1
ATOM 1380 N N . ALA A 1 189 ? 2.552 18.246 -10.667 1.00 90.00 189 ALA A N 1
ATOM 1381 C CA . ALA A 1 189 ? 3.024 19.505 -10.125 1.00 90.00 189 ALA A CA 1
ATOM 1382 C C . ALA A 1 189 ? 3.766 19.271 -8.809 1.00 90.00 189 ALA A C 1
ATOM 1384 O O . ALA A 1 189 ? 3.537 18.290 -8.101 1.00 90.00 189 ALA A O 1
ATOM 1385 N N . THR A 1 190 ? 4.629 20.214 -8.453 1.00 90.06 190 THR A N 1
ATOM 1386 C CA . THR A 1 190 ? 5.237 20.272 -7.126 1.00 90.06 190 THR A CA 1
ATOM 1387 C C . THR A 1 190 ? 4.452 21.256 -6.271 1.00 90.06 190 THR A C 1
ATOM 1389 O O . THR A 1 190 ? 4.231 22.398 -6.678 1.00 90.06 190 THR A O 1
ATOM 1392 N N . VAL A 1 191 ? 4.015 20.819 -5.094 1.00 89.69 191 VAL A N 1
ATOM 1393 C CA . VAL A 1 191 ? 3.207 21.625 -4.176 1.00 89.69 191 VAL A CA 1
ATOM 1394 C C . VAL A 1 191 ? 3.843 21.699 -2.795 1.00 89.69 191 VAL A C 1
ATOM 1396 O O . VAL A 1 191 ? 4.591 20.818 -2.374 1.00 89.69 191 VAL A O 1
ATOM 1399 N N . THR A 1 192 ? 3.507 22.763 -2.068 1.00 91.00 192 THR A N 1
ATOM 1400 C CA . THR A 1 192 ? 3.811 22.860 -0.643 1.00 91.00 192 THR A CA 1
ATOM 1401 C C . THR A 1 192 ? 2.725 22.158 0.163 1.00 91.00 192 THR A C 1
ATOM 1403 O O . THR A 1 192 ? 1.551 22.517 0.069 1.00 91.00 192 THR A O 1
ATOM 1406 N N . GLU A 1 193 ? 3.114 21.198 0.995 1.00 88.69 193 GLU A N 1
ATOM 1407 C CA . GLU A 1 193 ? 2.202 20.428 1.833 1.00 88.69 193 GLU A CA 1
ATOM 1408 C C . GLU A 1 193 ? 2.641 20.445 3.300 1.00 88.69 193 GLU A C 1
ATOM 1410 O O . GLU A 1 193 ? 3.826 20.390 3.630 1.00 88.69 193 GLU A O 1
ATOM 1415 N N . THR A 1 194 ? 1.664 20.514 4.206 1.00 86.88 194 THR A N 1
ATOM 1416 C CA . THR A 1 194 ? 1.894 20.258 5.630 1.00 86.88 194 THR A CA 1
ATOM 1417 C C . THR A 1 194 ? 1.648 18.783 5.896 1.00 86.88 194 THR A C 1
ATOM 1419 O O . THR A 1 194 ? 0.512 18.324 5.816 1.00 86.88 194 THR A O 1
ATOM 1422 N N . VAL A 1 195 ? 2.703 18.055 6.239 1.00 83.00 195 VAL A N 1
ATOM 1423 C CA . VAL A 1 195 ? 2.653 16.619 6.512 1.00 83.00 195 VAL A CA 1
ATOM 1424 C C . VAL A 1 195 ? 2.960 16.345 7.977 1.00 83.00 195 VAL A C 1
ATOM 1426 O O . VAL A 1 195 ? 3.672 17.100 8.640 1.00 83.00 195 VAL A O 1
ATOM 1429 N N . TRP A 1 196 ? 2.449 15.240 8.500 1.00 80.25 196 TRP A N 1
ATOM 1430 C CA . TRP A 1 196 ? 2.875 14.716 9.791 1.00 80.25 196 TRP A CA 1
ATOM 1431 C C . TRP A 1 196 ? 3.740 13.480 9.575 1.00 80.25 196 TRP A C 1
ATOM 1433 O O . TRP A 1 196 ? 3.305 12.557 8.898 1.00 80.25 196 TRP A O 1
ATOM 1443 N N . VAL A 1 197 ? 4.951 13.462 10.128 1.00 76.81 197 VAL A N 1
ATOM 1444 C CA . VAL A 1 197 ? 5.901 12.343 10.037 1.00 76.81 197 VAL A CA 1
ATOM 1445 C C . VAL A 1 197 ? 6.557 12.163 11.403 1.00 76.81 197 VAL A C 1
ATOM 1447 O O . VAL A 1 197 ? 6.996 13.138 12.015 1.00 76.81 197 VAL A O 1
ATOM 1450 N N . ASP A 1 198 ? 6.595 10.930 11.908 1.00 70.25 198 ASP A N 1
ATOM 1451 C CA . ASP A 1 198 ? 7.252 10.564 13.173 1.00 70.25 198 ASP A CA 1
ATOM 1452 C C . ASP A 1 198 ? 6.876 11.455 14.371 1.00 70.25 198 ASP A C 1
ATOM 1454 O O . ASP A 1 198 ? 7.727 11.919 15.137 1.00 70.25 198 ASP A O 1
ATOM 1458 N N . GLY A 1 199 ? 5.584 11.750 14.545 1.00 68.88 199 GLY A N 1
ATOM 1459 C CA . GLY A 1 199 ? 5.134 12.581 15.667 1.00 68.88 199 GLY A CA 1
ATOM 1460 C C . GLY A 1 199 ? 5.266 14.085 15.451 1.00 68.88 199 GLY A C 1
ATOM 1461 O O . GLY A 1 199 ? 4.837 14.846 16.319 1.00 68.88 199 GLY A O 1
ATOM 1462 N N . LYS A 1 200 ? 5.833 14.531 14.327 1.00 76.88 200 LYS A N 1
ATOM 1463 C CA . LYS A 1 200 ? 6.137 15.938 14.067 1.00 76.88 200 LYS A CA 1
ATOM 1464 C C . LYS A 1 200 ? 5.418 16.433 12.824 1.00 76.88 200 LYS A C 1
ATOM 1466 O O . LYS A 1 200 ? 5.422 15.788 11.781 1.00 76.88 200 LYS A O 1
ATOM 1471 N N . THR A 1 201 ? 4.848 17.626 12.928 1.00 83.88 201 THR A N 1
ATOM 1472 C CA . THR A 1 201 ? 4.382 18.370 11.760 1.00 83.88 201 THR A CA 1
ATOM 1473 C C . THR A 1 201 ? 5.587 18.971 11.043 1.00 83.88 201 THR A C 1
ATOM 1475 O O . THR A 1 201 ? 6.412 19.640 11.666 1.00 83.88 201 THR A O 1
ATOM 1478 N N . ALA A 1 202 ? 5.672 18.743 9.739 1.00 83.75 202 ALA A N 1
ATOM 1479 C CA . ALA A 1 202 ? 6.652 19.330 8.843 1.00 83.75 202 ALA A CA 1
ATOM 1480 C C . ALA A 1 202 ? 5.934 20.012 7.675 1.00 83.75 202 ALA A C 1
ATOM 1482 O O . ALA A 1 202 ? 4.829 19.626 7.296 1.00 83.75 202 ALA A O 1
ATOM 1483 N N . VAL A 1 203 ? 6.573 21.028 7.105 1.00 88.50 203 VAL A N 1
ATOM 1484 C CA . VAL A 1 203 ? 6.158 21.622 5.834 1.00 88.50 203 VAL A CA 1
ATOM 1485 C C . VAL A 1 203 ? 7.179 21.187 4.797 1.00 88.50 203 VAL A C 1
ATOM 1487 O O . VAL A 1 203 ? 8.374 21.424 4.979 1.00 88.50 203 VAL A O 1
ATOM 1490 N N . TRP A 1 204 ? 6.715 20.514 3.753 1.00 88.81 204 TRP A N 1
ATOM 1491 C CA . TRP A 1 204 ? 7.514 20.140 2.592 1.00 88.81 204 TRP A CA 1
ATOM 1492 C C . TRP A 1 204 ? 7.112 21.048 1.438 1.00 88.81 204 TRP A C 1
ATOM 1494 O O . TRP A 1 204 ? 5.927 21.194 1.164 1.00 88.81 204 TRP A O 1
ATOM 1504 N N . ASP A 1 205 ? 8.077 21.693 0.798 1.00 89.06 205 ASP A N 1
ATOM 1505 C CA . ASP A 1 205 ? 7.885 22.610 -0.330 1.00 89.06 205 ASP A CA 1
ATOM 1506 C C . ASP A 1 205 ? 8.036 21.924 -1.698 1.00 89.06 205 ASP A C 1
ATOM 1508 O O . ASP A 1 205 ? 7.867 22.565 -2.733 1.00 89.06 205 ASP A O 1
ATOM 1512 N N . ASP A 1 206 ? 8.309 20.619 -1.688 1.00 88.69 206 ASP A N 1
ATOM 1513 C CA . ASP A 1 206 ? 8.707 19.803 -2.828 1.00 88.69 206 ASP A CA 1
ATOM 1514 C C . ASP A 1 206 ? 7.848 18.536 -3.005 1.00 88.69 206 ASP A C 1
ATOM 1516 O O . ASP A 1 206 ? 8.349 17.516 -3.477 1.00 88.69 206 ASP A O 1
ATOM 1520 N N . VAL A 1 207 ? 6.564 18.556 -2.621 1.00 87.50 207 VAL A N 1
ATOM 1521 C CA . VAL A 1 207 ? 5.705 17.360 -2.700 1.00 87.50 207 VAL A CA 1
ATOM 1522 C C . VAL A 1 207 ? 5.164 17.153 -4.110 1.00 87.50 207 VAL A C 1
ATOM 1524 O O . VAL A 1 207 ? 4.540 18.049 -4.677 1.00 87.50 207 VAL A O 1
ATOM 1527 N N . LEU A 1 208 ? 5.371 15.960 -4.669 1.00 87.06 208 LEU A N 1
ATOM 1528 C CA . LEU A 1 208 ? 4.829 15.558 -5.961 1.00 87.06 208 LEU A CA 1
ATOM 1529 C C . LEU A 1 208 ? 3.311 15.363 -5.862 1.00 87.06 208 LEU A C 1
ATOM 1531 O O . LEU A 1 208 ? 2.810 14.574 -5.057 1.00 87.06 208 LEU A O 1
ATOM 1535 N N . SER A 1 209 ? 2.575 16.067 -6.713 1.00 87.94 209 SER A N 1
ATOM 1536 C CA . SER A 1 209 ? 1.120 16.040 -6.782 1.00 87.94 209 SER A CA 1
ATOM 1537 C C . SER A 1 209 ? 0.662 15.738 -8.195 1.00 87.94 209 SER A C 1
ATOM 1539 O O . SER A 1 209 ? 1.152 16.328 -9.151 1.00 87.94 209 SER A O 1
ATOM 1541 N N . LEU A 1 210 ? -0.284 14.813 -8.321 1.00 87.81 210 LEU A N 1
ATOM 1542 C CA . LEU A 1 210 ? -0.881 14.447 -9.593 1.00 87.81 210 LEU A CA 1
ATOM 1543 C C . LEU A 1 210 ? -1.902 15.508 -10.007 1.00 87.81 210 LEU A C 1
ATOM 1545 O O . LEU A 1 210 ? -2.895 15.745 -9.317 1.00 87.81 210 LEU A O 1
ATOM 1549 N N . THR A 1 211 ? -1.681 16.109 -11.169 1.00 88.81 211 THR A N 1
ATOM 1550 C CA . THR A 1 211 ? -2.589 17.075 -11.797 1.00 88.81 211 THR A CA 1
ATOM 1551 C C . THR A 1 211 ? -3.347 16.493 -12.984 1.00 88.81 211 THR A C 1
ATOM 1553 O O . THR A 1 211 ? -4.302 17.120 -13.449 1.00 88.81 211 THR A O 1
ATOM 1556 N N . ALA A 1 212 ? -2.981 15.292 -13.445 1.00 85.19 212 ALA A N 1
ATOM 1557 C CA . ALA A 1 212 ? -3.679 14.594 -14.519 1.00 85.19 212 ALA A CA 1
ATOM 1558 C C . ALA A 1 212 ? -5.187 14.471 -14.248 1.00 85.19 212 ALA A C 1
ATOM 1560 O O . ALA A 1 212 ? -5.645 14.065 -13.173 1.00 85.19 212 ALA A O 1
ATOM 1561 N N . THR A 1 213 ? -5.984 14.798 -15.263 1.00 79.94 213 THR A N 1
ATOM 1562 C CA . THR A 1 213 ? -7.453 14.673 -15.217 1.00 79.94 213 THR A CA 1
ATOM 1563 C C . THR A 1 213 ? -8.016 13.778 -16.311 1.00 79.94 213 THR A C 1
ATOM 1565 O O . THR A 1 213 ? -9.191 13.414 -16.255 1.00 79.94 213 THR A O 1
ATOM 1568 N N . THR A 1 214 ? -7.188 13.413 -17.284 1.00 78.00 214 THR A N 1
ATOM 1569 C CA . THR A 1 214 ? -7.536 12.535 -18.396 1.00 78.00 214 THR A CA 1
ATOM 1570 C C . THR A 1 214 ? -6.991 11.132 -18.153 1.00 78.00 214 THR A C 1
ATOM 1572 O O . THR A 1 214 ? -5.912 11.005 -17.576 1.00 78.00 214 THR A O 1
ATOM 1575 N N . PRO A 1 215 ? -7.697 10.078 -18.597 1.00 76.62 215 PRO A N 1
ATOM 1576 C CA . PRO A 1 215 ? -7.163 8.727 -18.548 1.00 76.62 215 PRO A CA 1
ATOM 1577 C C . PRO A 1 215 ? -5.834 8.605 -19.301 1.00 76.62 215 PRO A C 1
ATOM 1579 O O . PRO A 1 215 ? -5.665 9.190 -20.374 1.00 76.62 215 PRO A O 1
ATOM 1582 N N . ILE A 1 216 ? -4.929 7.802 -18.752 1.00 75.31 216 ILE A N 1
ATOM 1583 C CA . ILE A 1 216 ? -3.686 7.378 -19.380 1.00 75.31 216 ILE A CA 1
ATOM 1584 C C . ILE A 1 216 ? -4.040 6.676 -20.687 1.00 75.31 216 ILE A C 1
ATOM 1586 O O . ILE A 1 216 ? -4.859 5.757 -20.728 1.00 75.31 216 ILE A O 1
ATOM 1590 N N . SER A 1 217 ? -3.437 7.141 -21.773 1.00 67.50 217 SER A N 1
ATOM 1591 C CA . SER A 1 217 ? -3.699 6.637 -23.124 1.00 67.50 217 SER A CA 1
ATOM 1592 C C . SER A 1 217 ? -2.515 5.871 -23.717 1.00 67.50 217 SER A C 1
ATOM 1594 O O . SER A 1 217 ? -2.650 5.282 -24.789 1.00 67.50 217 SER A O 1
ATOM 1596 N N . HIS A 1 218 ? -1.383 5.826 -23.006 1.00 69.50 218 HIS A N 1
ATOM 1597 C CA . HIS A 1 218 ? -0.132 5.253 -23.483 1.00 69.50 218 HIS A CA 1
ATOM 1598 C C . HIS A 1 218 ? 0.420 4.219 -22.493 1.00 69.50 218 HIS A C 1
ATOM 1600 O O . HIS A 1 218 ? 0.723 4.523 -21.341 1.00 69.50 218 HIS A O 1
ATOM 1606 N N . SER A 1 219 ? 0.564 2.980 -22.967 1.00 76.44 219 SER A N 1
ATOM 1607 C CA . SER A 1 219 ? 1.367 1.952 -22.306 1.00 76.44 219 SER A CA 1
ATOM 1608 C C . SER A 1 219 ? 2.776 1.956 -22.894 1.00 76.44 219 SER A C 1
ATOM 1610 O O . SER A 1 219 ? 2.931 1.880 -24.117 1.00 76.44 219 SER A O 1
ATOM 1612 N N . LEU A 1 220 ? 3.788 1.979 -22.037 1.00 82.75 220 LEU A N 1
ATOM 1613 C CA . LEU A 1 220 ? 5.182 1.779 -22.402 1.00 82.75 220 LEU A CA 1
ATOM 1614 C C . LEU A 1 220 ? 5.512 0.293 -22.286 1.00 82.75 220 LEU A C 1
ATOM 1616 O O . LEU A 1 220 ? 5.290 -0.307 -21.237 1.00 82.75 220 LEU A O 1
ATOM 1620 N N . VAL A 1 221 ? 6.081 -0.285 -23.341 1.00 88.50 221 VAL A N 1
ATOM 1621 C CA . VAL A 1 221 ? 6.681 -1.623 -23.298 1.00 88.50 221 VAL A CA 1
ATOM 1622 C C . VAL A 1 221 ? 8.171 -1.478 -23.543 1.00 88.50 221 VAL A C 1
ATOM 1624 O O . VAL A 1 221 ? 8.585 -0.957 -24.578 1.00 88.50 221 VAL A O 1
ATOM 1627 N N . GLU A 1 222 ? 8.970 -1.969 -22.607 1.00 90.44 222 GLU A N 1
ATOM 1628 C CA . GLU A 1 222 ? 10.424 -1.946 -22.681 1.00 90.44 222 GLU A CA 1
ATOM 1629 C C . GLU A 1 222 ? 10.967 -3.372 -22.764 1.00 90.44 222 GLU A C 1
ATOM 1631 O O . GLU A 1 222 ? 10.439 -4.297 -22.147 1.00 90.44 222 GLU A O 1
ATOM 1636 N N . THR A 1 223 ? 12.015 -3.563 -23.564 1.00 92.69 223 THR A N 1
ATOM 1637 C CA . THR A 1 223 ? 12.733 -4.837 -23.667 1.00 92.69 223 THR A CA 1
ATOM 1638 C C . THR A 1 223 ? 14.110 -4.669 -23.049 1.00 92.69 223 THR A C 1
ATOM 1640 O O . THR A 1 223 ? 14.854 -3.772 -23.438 1.00 92.69 223 THR A O 1
ATOM 1643 N N . PHE A 1 224 ? 14.466 -5.558 -22.129 1.00 91.19 224 PHE A N 1
ATOM 1644 C CA . PHE A 1 224 ? 15.731 -5.513 -21.409 1.00 91.19 224 PHE A CA 1
ATOM 1645 C C . PHE A 1 224 ? 16.687 -6.578 -21.938 1.00 91.19 224 PHE A C 1
ATOM 1647 O O . PHE A 1 224 ? 16.374 -7.771 -21.941 1.00 91.19 224 PHE A O 1
ATOM 1654 N N . ALA A 1 225 ? 17.894 -6.168 -22.333 1.00 90.94 225 ALA A N 1
ATOM 1655 C CA . ALA A 1 225 ? 18.995 -7.112 -22.461 1.00 90.94 225 ALA A CA 1
ATOM 1656 C C . ALA A 1 225 ? 19.491 -7.516 -21.063 1.00 90.94 225 ALA A C 1
ATOM 1658 O O . ALA A 1 225 ? 19.394 -6.746 -20.106 1.00 90.94 225 ALA A O 1
ATOM 1659 N N . SER A 1 226 ? 20.104 -8.697 -20.935 1.00 86.94 226 SER A N 1
ATOM 1660 C CA . SER A 1 226 ? 20.641 -9.175 -19.648 1.00 86.94 226 SER A CA 1
ATOM 1661 C C . SER A 1 226 ? 21.640 -8.199 -19.016 1.00 86.94 226 SER A C 1
ATOM 1663 O O . SER A 1 226 ? 21.677 -8.043 -17.797 1.00 86.94 226 SER A O 1
ATOM 1665 N N . THR A 1 227 ? 22.416 -7.486 -19.837 1.00 89.19 227 THR A N 1
ATOM 1666 C CA . THR A 1 227 ? 23.335 -6.446 -19.366 1.00 89.19 227 THR A CA 1
ATOM 1667 C C . THR A 1 227 ? 22.621 -5.253 -18.747 1.00 89.19 227 THR A C 1
ATOM 1669 O O . THR A 1 227 ? 23.185 -4.620 -17.860 1.00 89.19 227 THR A O 1
ATOM 1672 N N . ASP A 1 228 ? 21.417 -4.929 -19.208 1.00 88.94 228 ASP A N 1
ATOM 1673 C CA . ASP A 1 228 ? 20.658 -3.778 -18.722 1.00 88.94 228 ASP A CA 1
ATOM 1674 C C . ASP A 1 228 ? 19.956 -4.123 -17.413 1.00 88.94 228 ASP A C 1
ATOM 1676 O O . ASP A 1 228 ? 20.042 -3.344 -16.469 1.00 88.94 228 ASP A O 1
ATOM 1680 N N . VAL A 1 229 ? 19.420 -5.346 -17.297 1.00 88.88 229 VAL A N 1
ATOM 1681 C CA . VAL A 1 229 ? 18.905 -5.900 -16.031 1.00 88.88 229 VAL A CA 1
ATOM 1682 C C . VAL A 1 229 ? 19.946 -5.760 -14.918 1.00 88.88 229 VAL A C 1
ATOM 1684 O O . VAL A 1 229 ? 19.645 -5.219 -13.857 1.00 88.88 229 VAL A O 1
ATOM 1687 N N . SER A 1 230 ? 21.196 -6.170 -15.169 1.00 88.44 230 SER A N 1
ATOM 1688 C CA . SER A 1 230 ? 22.270 -6.058 -14.172 1.00 88.44 230 SER A CA 1
ATOM 1689 C C . SER A 1 230 ? 22.725 -4.619 -13.907 1.00 88.44 230 SER A C 1
ATOM 1691 O O . SER A 1 230 ? 23.090 -4.306 -12.778 1.00 88.44 230 SER A O 1
ATOM 1693 N N . LYS A 1 231 ? 22.740 -3.740 -14.920 1.00 89.50 231 LYS A N 1
ATOM 1694 C CA . LYS A 1 231 ? 23.160 -2.334 -14.758 1.00 89.50 231 LYS A CA 1
ATOM 1695 C C . LYS A 1 231 ? 22.137 -1.502 -13.991 1.00 89.50 231 LYS A C 1
ATOM 1697 O O . LYS A 1 231 ? 22.530 -0.682 -13.169 1.00 89.50 231 LYS A O 1
ATOM 1702 N N . ILE A 1 232 ? 20.856 -1.690 -14.297 1.00 87.69 232 ILE A N 1
ATOM 1703 C CA . ILE A 1 232 ? 19.739 -1.024 -13.618 1.00 87.69 232 ILE A CA 1
ATOM 1704 C C . ILE A 1 232 ? 19.536 -1.650 -12.231 1.00 87.69 232 ILE A C 1
ATOM 1706 O O . ILE A 1 232 ? 19.118 -0.971 -11.297 1.00 87.69 232 ILE A O 1
ATOM 1710 N N . GLY A 1 233 ? 19.878 -2.934 -12.085 1.00 90.81 233 GLY A N 1
ATOM 1711 C CA . GLY A 1 233 ? 19.652 -3.701 -10.868 1.00 90.81 233 GLY A CA 1
ATOM 1712 C C . GLY A 1 233 ? 18.175 -4.040 -10.725 1.00 90.81 233 GLY A C 1
ATOM 1713 O O . GLY A 1 233 ? 17.569 -3.668 -9.723 1.00 90.81 233 GLY A O 1
ATOM 1714 N N . LEU A 1 234 ? 17.596 -4.683 -11.741 1.00 91.56 234 LEU A N 1
ATOM 1715 C CA . LEU A 1 234 ? 16.198 -5.114 -11.735 1.00 91.56 234 LEU A CA 1
ATOM 1716 C C . LEU A 1 234 ? 16.052 -6.514 -11.138 1.00 91.56 234 LEU A C 1
ATOM 1718 O O . LEU A 1 234 ? 16.751 -7.433 -11.557 1.00 91.56 234 LEU A O 1
ATOM 1722 N N . ASP A 1 235 ? 15.073 -6.661 -10.249 1.00 92.88 235 ASP A N 1
ATOM 1723 C CA . ASP A 1 235 ? 14.608 -7.939 -9.710 1.00 92.88 235 ASP A CA 1
ATOM 1724 C C . ASP A 1 235 ? 13.121 -8.127 -10.014 1.00 92.88 235 ASP A C 1
ATOM 1726 O O . ASP A 1 235 ? 12.347 -7.169 -10.054 1.00 92.88 235 ASP A O 1
ATOM 1730 N N . ALA A 1 236 ? 12.698 -9.376 -10.184 1.00 92.94 236 ALA A N 1
ATOM 1731 C CA . ALA A 1 236 ? 11.285 -9.713 -10.257 1.00 92.94 236 ALA A CA 1
ATOM 1732 C C . ALA A 1 236 ? 10.720 -9.952 -8.854 1.00 92.94 236 ALA A C 1
ATOM 1734 O O . ALA A 1 236 ? 11.360 -10.563 -7.992 1.00 92.94 236 ALA A O 1
ATOM 1735 N N . MET A 1 237 ? 9.490 -9.506 -8.633 1.00 92.06 237 MET A N 1
ATOM 1736 C CA . MET A 1 237 ? 8.783 -9.652 -7.368 1.00 92.06 237 MET A CA 1
ATOM 1737 C C . MET A 1 237 ? 7.341 -10.063 -7.628 1.00 92.06 237 MET A C 1
ATOM 1739 O O . MET A 1 237 ? 6.729 -9.621 -8.595 1.00 92.06 237 MET A O 1
ATOM 1743 N N . ASN A 1 238 ? 6.786 -10.885 -6.744 1.00 90.38 238 ASN A N 1
ATOM 1744 C CA . ASN A 1 238 ? 5.344 -11.080 -6.664 1.00 90.38 238 ASN A CA 1
ATOM 1745 C C . ASN A 1 238 ? 4.770 -10.034 -5.711 1.00 90.38 238 ASN A C 1
ATOM 1747 O O . ASN A 1 238 ? 5.319 -9.871 -4.617 1.00 90.38 238 ASN A O 1
ATOM 1751 N N . VAL A 1 239 ? 3.680 -9.374 -6.094 1.00 88.25 239 VAL A N 1
ATOM 1752 C CA . VAL A 1 239 ? 3.022 -8.348 -5.274 1.00 88.25 239 VAL A CA 1
ATOM 1753 C C . VAL A 1 239 ? 1.553 -8.666 -5.038 1.00 88.25 239 VAL A C 1
ATOM 1755 O O . VAL A 1 239 ? 0.862 -9.193 -5.904 1.00 88.25 239 VAL A O 1
ATOM 1758 N N . VAL A 1 240 ? 1.056 -8.347 -3.845 1.00 87.69 240 VAL A N 1
ATOM 1759 C CA . VAL A 1 240 ? -0.379 -8.356 -3.533 1.00 87.69 240 VAL A CA 1
ATOM 1760 C C . VAL A 1 240 ? -0.729 -7.145 -2.663 1.00 87.69 240 VAL A C 1
ATOM 1762 O O . VAL A 1 240 ? 0.092 -6.733 -1.843 1.00 87.69 240 VAL A O 1
ATOM 1765 N N . PRO A 1 241 ? -1.938 -6.567 -2.773 1.00 88.75 241 PRO A N 1
ATOM 1766 C CA . PRO A 1 241 ? -2.356 -5.478 -1.905 1.00 88.75 241 PRO A CA 1
ATOM 1767 C C . PRO A 1 241 ? -2.402 -5.935 -0.449 1.00 88.75 241 PRO A C 1
ATOM 1769 O O . PRO A 1 241 ? -2.844 -7.050 -0.152 1.00 88.75 241 PRO A O 1
ATOM 1772 N N . MET A 1 242 ? -2.012 -5.055 0.472 1.00 91.06 242 MET A N 1
ATOM 1773 C CA . MET A 1 242 ? -2.265 -5.289 1.890 1.00 91.06 242 MET A CA 1
ATOM 1774 C C . MET A 1 242 ? -3.762 -5.323 2.170 1.00 91.06 242 MET A C 1
ATOM 1776 O O . MET A 1 242 ? -4.543 -4.538 1.624 1.00 91.06 242 MET A O 1
ATOM 1780 N N . VAL A 1 243 ? -4.159 -6.171 3.115 1.00 92.69 243 VAL A N 1
ATOM 1781 C CA . VAL A 1 243 ? -5.479 -6.035 3.730 1.00 92.69 243 VAL A CA 1
ATOM 1782 C C . VAL A 1 243 ? -5.370 -5.007 4.849 1.00 92.69 243 VAL A C 1
ATOM 1784 O O . VAL A 1 243 ? -4.762 -5.265 5.888 1.00 92.69 243 VAL A O 1
ATOM 1787 N N . THR A 1 244 ? -5.966 -3.840 4.616 1.00 94.88 244 THR A N 1
ATOM 1788 C CA . THR A 1 244 ? -6.048 -2.753 5.594 1.00 94.88 244 THR A CA 1
ATOM 1789 C C . THR A 1 244 ? -7.307 -2.912 6.436 1.00 94.88 244 THR A C 1
ATOM 1791 O O . THR A 1 244 ? -8.423 -2.883 5.915 1.00 94.88 244 THR A O 1
ATOM 1794 N N . LEU A 1 245 ? -7.143 -3.054 7.746 1.00 95.00 245 LEU A N 1
ATOM 1795 C CA . LEU A 1 245 ? -8.233 -3.151 8.711 1.00 95.00 245 LEU A CA 1
ATOM 1796 C C . LEU A 1 245 ? -8.240 -1.903 9.587 1.00 95.00 245 LEU A C 1
ATOM 1798 O O . LEU A 1 245 ? -7.187 -1.470 10.046 1.00 95.00 245 LEU A O 1
ATOM 1802 N N . VAL A 1 246 ? -9.421 -1.350 9.851 1.00 95.19 246 VAL A N 1
ATOM 1803 C CA . VAL A 1 246 ? -9.609 -0.249 10.798 1.00 95.19 246 VAL A CA 1
ATOM 1804 C C . VAL A 1 246 ? -10.724 -0.608 11.765 1.00 95.19 246 VAL A C 1
ATOM 1806 O O . VAL A 1 246 ? -11.827 -0.976 11.352 1.00 95.19 246 VAL A O 1
ATOM 1809 N N . HIS A 1 247 ? -10.467 -0.475 13.060 1.00 93.19 247 HIS A N 1
ATOM 1810 C CA . HIS A 1 247 ? -11.469 -0.730 14.089 1.00 93.19 247 HIS A CA 1
ATOM 1811 C C . HIS A 1 247 ? -11.292 0.190 15.299 1.00 93.19 247 HIS A C 1
ATOM 1813 O O . HIS A 1 247 ? -10.225 0.762 15.541 1.00 93.19 247 HIS A O 1
ATOM 1819 N N . LYS A 1 248 ? -12.351 0.290 16.098 1.00 90.94 248 LYS A N 1
ATOM 1820 C CA . LYS A 1 248 ? -12.330 0.830 17.458 1.00 90.94 248 LYS A CA 1
ATOM 1821 C C . LYS A 1 248 ? -12.228 -0.308 18.466 1.00 90.94 248 LYS A C 1
ATOM 1823 O O . LYS A 1 248 ? -12.490 -1.470 18.160 1.00 90.94 248 LYS A O 1
ATOM 1828 N N . MET A 1 249 ? -11.867 0.016 19.706 1.00 80.44 249 MET A N 1
ATOM 1829 C CA . MET A 1 249 ? -11.830 -0.981 20.787 1.00 80.44 249 MET A CA 1
ATOM 1830 C C . MET A 1 249 ? -13.220 -1.580 21.067 1.00 80.44 249 MET A C 1
ATOM 1832 O O . MET A 1 249 ? -13.341 -2.770 21.347 1.00 80.44 249 MET A O 1
ATOM 1836 N N . SER A 1 250 ? -14.276 -0.769 20.941 1.00 83.12 250 SER A N 1
ATOM 1837 C CA . SER A 1 250 ? -15.671 -1.207 21.092 1.00 83.12 250 SER A CA 1
ATOM 1838 C C . SER A 1 250 ? -16.057 -2.329 20.129 1.00 83.12 250 SER A C 1
ATOM 1840 O O . SER A 1 250 ? -16.910 -3.149 20.458 1.00 83.12 250 SER A O 1
ATOM 1842 N N . ASP A 1 251 ? -15.416 -2.385 18.962 1.00 83.88 251 ASP A N 1
ATOM 1843 C CA . ASP A 1 251 ? -15.753 -3.344 17.911 1.00 83.88 251 ASP A CA 1
ATOM 1844 C C . ASP A 1 251 ? -15.226 -4.746 18.250 1.00 83.88 251 ASP A C 1
ATOM 1846 O O . ASP A 1 251 ? -15.831 -5.743 17.866 1.00 83.88 251 ASP A O 1
ATOM 1850 N N . ILE A 1 252 ? -14.143 -4.829 19.034 1.00 74.19 252 ILE A N 1
ATOM 1851 C CA . ILE A 1 252 ? -13.587 -6.094 19.533 1.00 74.19 252 ILE A CA 1
ATOM 1852 C C . ILE A 1 252 ? -14.482 -6.663 20.638 1.00 74.19 252 ILE A C 1
ATOM 1854 O O . ILE A 1 252 ? -14.814 -7.848 20.607 1.00 74.19 252 ILE A O 1
ATOM 1858 N N . ALA A 1 253 ? -14.928 -5.819 21.575 1.00 63.38 253 ALA A N 1
ATOM 1859 C CA . ALA A 1 253 ? -15.780 -6.233 22.693 1.00 63.38 253 ALA A CA 1
ATOM 1860 C C . ALA A 1 253 ? -17.098 -6.881 22.220 1.00 63.38 253 ALA A C 1
ATOM 1862 O O . ALA A 1 253 ? -17.597 -7.819 22.841 1.00 63.38 253 ALA A O 1
ATOM 1863 N N . GLY A 1 254 ? -17.627 -6.446 21.070 1.00 56.41 254 GLY A N 1
ATOM 1864 C CA . GLY A 1 254 ? -18.817 -7.030 20.444 1.00 56.41 254 GLY A CA 1
ATOM 1865 C C . GLY A 1 254 ? -18.635 -8.447 19.881 1.00 56.41 254 GLY A C 1
ATOM 1866 O O . GLY A 1 254 ? -19.628 -9.097 19.564 1.00 56.41 254 GLY A O 1
ATOM 1867 N N . THR A 1 255 ? -17.402 -8.956 19.766 1.00 58.53 255 THR A N 1
ATOM 1868 C CA . THR A 1 255 ? -17.122 -10.298 19.212 1.00 58.53 255 THR A CA 1
ATOM 1869 C C . THR A 1 255 ? -17.127 -11.420 20.252 1.00 58.53 255 THR A C 1
ATOM 1871 O O . THR A 1 255 ? -16.986 -12.588 19.891 1.00 58.53 255 THR A O 1
ATOM 1874 N N . GLY A 1 256 ? -17.254 -11.095 21.546 1.00 47.38 256 GLY A N 1
ATOM 1875 C CA . GLY A 1 256 ? -17.185 -12.075 22.637 1.00 47.38 256 GLY A CA 1
ATOM 1876 C C . GLY A 1 256 ? -15.804 -12.723 22.827 1.00 47.38 256 GLY A C 1
ATOM 1877 O O . GLY A 1 256 ? -15.667 -13.633 23.643 1.00 47.38 256 GLY A O 1
ATOM 1878 N N . LYS A 1 257 ? -14.778 -12.269 22.093 1.00 49.31 257 LYS A N 1
ATOM 1879 C CA . LYS A 1 257 ? -13.380 -12.691 22.228 1.00 49.31 257 LYS A CA 1
ATOM 1880 C C . LYS A 1 257 ? -12.570 -11.555 22.842 1.00 49.31 257 LYS A C 1
ATOM 1882 O O . LYS A 1 257 ? -11.907 -10.794 22.146 1.00 49.31 257 LYS A O 1
ATOM 1887 N N . ASP A 1 258 ? -12.632 -11.456 24.164 1.00 36.56 258 ASP A N 1
ATOM 1888 C CA . ASP A 1 258 ? -11.945 -10.431 24.959 1.00 36.56 258 ASP A CA 1
ATOM 1889 C C . ASP A 1 258 ? -10.451 -10.771 25.154 1.00 36.56 258 ASP A C 1
ATOM 1891 O O . ASP A 1 258 ? -9.907 -10.772 26.257 1.00 36.56 258 ASP A O 1
ATOM 1895 N N . THR A 1 259 ? -9.771 -11.176 24.076 1.00 39.72 259 THR A N 1
ATOM 1896 C CA . THR A 1 259 ? -8.366 -11.589 24.136 1.00 39.72 259 THR A CA 1
ATOM 1897 C C . THR A 1 259 ? -7.472 -10.415 23.762 1.00 39.72 259 THR A C 1
ATOM 1899 O O . THR A 1 259 ? -7.168 -10.174 22.596 1.00 39.72 259 THR A O 1
ATOM 1902 N N . ILE A 1 260 ? -7.030 -9.681 24.781 1.00 38.16 260 ILE A N 1
ATOM 1903 C CA . ILE A 1 260 ? -5.928 -8.725 24.669 1.00 38.16 260 ILE A CA 1
ATOM 1904 C C . ILE A 1 260 ? -4.639 -9.536 24.475 1.00 38.16 260 ILE A C 1
ATOM 1906 O O . ILE A 1 260 ? -4.038 -9.999 25.442 1.00 38.16 260 ILE A O 1
ATOM 1910 N N . ILE A 1 261 ? -4.215 -9.744 23.228 1.00 40.62 261 ILE A N 1
ATOM 1911 C CA . ILE A 1 261 ? -2.896 -10.310 22.921 1.00 40.62 261 ILE A CA 1
ATOM 1912 C C . ILE A 1 261 ? -1.910 -9.154 22.737 1.00 40.62 261 ILE A C 1
ATOM 1914 O O . ILE A 1 261 ? -2.076 -8.318 21.852 1.00 40.62 261 ILE A O 1
ATOM 1918 N N . HIS A 1 262 ? -0.869 -9.103 23.569 1.00 32.09 262 HIS A N 1
ATOM 1919 C CA . HIS A 1 262 ? 0.292 -8.243 23.338 1.00 32.09 262 HIS A CA 1
ATOM 1920 C C . HIS A 1 262 ? 0.981 -8.683 22.035 1.00 32.09 262 HIS A C 1
ATOM 1922 O O . HIS A 1 262 ? 1.774 -9.620 22.029 1.00 32.09 262 HIS A O 1
ATOM 1928 N N . GLY A 1 263 ? 0.640 -8.037 20.918 1.00 37.03 263 GLY A N 1
ATOM 1929 C CA . GLY A 1 263 ? 1.276 -8.280 19.629 1.00 37.03 263 GLY A CA 1
ATOM 1930 C C . GLY A 1 263 ? 2.703 -7.739 19.624 1.00 37.03 263 GLY A C 1
ATOM 1931 O O . GLY A 1 263 ? 2.917 -6.540 19.459 1.00 37.03 263 GLY A O 1
ATOM 1932 N N . THR A 1 264 ? 3.683 -8.619 19.803 1.00 31.52 264 THR A N 1
ATOM 1933 C CA . THR A 1 264 ? 5.072 -8.335 19.435 1.00 31.52 264 THR A CA 1
ATOM 1934 C C . THR A 1 264 ? 5.175 -8.482 17.919 1.00 31.52 264 THR A C 1
ATOM 1936 O O . THR A 1 264 ? 4.870 -9.549 17.389 1.00 31.52 264 THR A O 1
ATOM 1939 N N . VAL A 1 265 ? 5.578 -7.422 17.212 1.00 37.69 265 VAL A N 1
ATOM 1940 C CA . VAL A 1 265 ? 5.915 -7.498 15.779 1.00 37.69 265 VAL A CA 1
ATOM 1941 C C . VAL A 1 265 ? 7.040 -8.527 15.643 1.00 37.69 265 VAL A C 1
ATOM 1943 O O . VAL A 1 265 ? 8.104 -8.354 16.238 1.00 37.69 265 VAL A O 1
ATOM 1946 N N . GLY A 1 266 ? 6.772 -9.639 14.958 1.00 31.81 266 GLY A N 1
ATOM 1947 C CA . GLY A 1 266 ? 7.676 -10.783 14.907 1.00 31.81 266 GLY A CA 1
ATOM 1948 C C . GLY A 1 266 ? 9.000 -10.432 14.235 1.00 31.81 266 GLY A C 1
ATOM 1949 O O . GLY A 1 266 ? 9.065 -10.313 13.017 1.00 31.81 266 GLY A O 1
ATOM 1950 N N . ALA A 1 267 ? 10.061 -10.311 15.033 1.00 30.77 267 ALA A N 1
ATOM 1951 C CA . ALA A 1 267 ? 11.420 -10.537 14.570 1.00 30.77 267 ALA A CA 1
ATOM 1952 C C . ALA A 1 267 ? 11.684 -12.049 14.599 1.00 30.77 267 ALA A C 1
ATOM 1954 O O . ALA A 1 267 ? 11.386 -12.731 15.581 1.00 30.77 267 ALA A O 1
ATOM 1955 N N . THR A 1 268 ? 12.214 -12.554 13.492 1.00 36.12 268 THR A N 1
ATOM 1956 C CA . THR A 1 268 ? 12.603 -13.937 13.203 1.00 36.12 268 THR A CA 1
ATOM 1957 C C . THR A 1 268 ? 13.074 -14.708 14.442 1.00 36.12 268 THR A C 1
ATOM 1959 O O . THR A 1 268 ? 14.109 -14.377 15.014 1.00 36.12 268 THR A O 1
ATOM 1962 N N . SER A 1 269 ? 12.365 -15.766 14.852 1.00 28.95 269 SER A N 1
ATOM 1963 C CA . SER A 1 269 ? 12.977 -16.850 15.635 1.00 28.95 269 SER A CA 1
ATOM 1964 C C . SER A 1 269 ? 12.130 -18.125 15.671 1.00 28.95 269 SER A C 1
ATOM 1966 O O . SER A 1 269 ? 10.928 -18.130 15.917 1.00 28.95 269 SER A O 1
ATOM 1968 N N . THR A 1 270 ? 12.831 -19.218 15.394 1.00 30.83 270 THR A N 1
ATOM 1969 C CA . THR A 1 270 ? 12.443 -20.625 15.394 1.00 30.83 270 THR A CA 1
ATOM 1970 C C . THR A 1 270 ? 11.759 -21.027 16.706 1.00 30.83 270 THR A C 1
ATOM 1972 O O . THR A 1 270 ? 12.381 -20.960 17.764 1.00 30.83 270 THR A O 1
ATOM 1975 N N . ALA A 1 271 ? 10.504 -21.483 16.655 1.00 27.62 271 ALA A N 1
ATOM 1976 C CA . ALA A 1 271 ? 9.788 -21.965 17.835 1.00 27.62 271 ALA A CA 1
ATOM 1977 C C . ALA A 1 271 ? 9.685 -23.496 17.835 1.00 27.62 271 ALA A C 1
ATOM 1979 O O . ALA A 1 271 ? 8.931 -24.095 17.068 1.00 27.62 271 ALA A O 1
ATOM 1980 N N . THR A 1 272 ? 10.429 -24.130 18.740 1.00 22.98 272 THR A N 1
ATOM 1981 C CA . THR A 1 272 ? 10.189 -25.512 19.160 1.00 22.98 272 THR A CA 1
ATOM 1982 C C . THR A 1 272 ? 8.936 -25.524 20.034 1.00 22.98 272 THR A C 1
ATOM 1984 O O . THR A 1 272 ? 8.909 -24.921 21.106 1.00 22.98 272 THR A O 1
ATOM 1987 N N . ALA A 1 273 ? 7.881 -26.180 19.557 1.00 29.08 273 ALA A N 1
ATOM 1988 C CA . ALA A 1 273 ? 6.597 -26.257 20.236 1.00 29.08 273 ALA A CA 1
ATOM 1989 C C . ALA A 1 273 ? 6.650 -27.187 21.457 1.00 29.08 273 ALA A C 1
ATOM 1991 O O . ALA A 1 273 ? 7.083 -28.333 21.343 1.00 29.08 273 ALA A O 1
ATOM 1992 N N . ASN A 1 274 ? 6.109 -26.732 22.592 1.00 25.69 274 ASN A N 1
ATOM 1993 C CA . ASN A 1 274 ? 5.355 -27.621 23.471 1.00 25.69 274 ASN A CA 1
ATOM 1994 C C . ASN A 1 274 ? 4.392 -26.845 24.383 1.00 25.69 274 ASN A C 1
ATOM 1996 O O . ASN A 1 274 ? 4.827 -26.082 25.243 1.00 25.69 274 ASN A O 1
ATOM 2000 N N . SER A 1 275 ? 3.087 -27.066 24.219 1.00 26.44 275 SER A N 1
ATOM 2001 C CA . SER A 1 275 ? 2.164 -27.532 25.271 1.00 26.44 275 SER A CA 1
ATOM 2002 C C . SER A 1 275 ? 0.696 -27.268 24.911 1.00 26.44 275 SER A C 1
ATOM 2004 O O . SER A 1 275 ? 0.334 -26.273 24.291 1.00 26.44 275 SER A O 1
ATOM 2006 N N . ASN A 1 276 ? -0.126 -28.243 25.300 1.00 30.73 276 ASN A N 1
ATOM 2007 C CA . ASN A 1 276 ? -1.566 -28.362 25.102 1.00 30.73 276 ASN A CA 1
ATOM 2008 C C . ASN A 1 276 ? -2.370 -27.106 25.478 1.00 30.73 276 ASN A C 1
ATOM 2010 O O . ASN A 1 276 ? -2.386 -26.695 26.636 1.00 30.73 276 ASN A O 1
ATOM 2014 N N . GLY A 1 277 ? -3.161 -26.617 24.524 1.00 25.55 277 GLY A N 1
ATOM 2015 C CA . GLY A 1 277 ? -4.251 -25.668 24.736 1.00 25.55 277 GLY A CA 1
ATOM 2016 C C . GLY A 1 277 ? -5.079 -25.537 23.459 1.00 25.55 277 GLY A C 1
ATOM 2017 O O . GLY A 1 277 ? -4.541 -25.277 22.387 1.00 25.55 277 GLY A O 1
ATOM 2018 N N . THR A 1 278 ? -6.384 -25.779 23.546 1.00 26.06 278 THR A N 1
ATOM 2019 C CA . THR A 1 278 ? -7.329 -25.733 22.423 1.00 26.06 278 THR A CA 1
ATOM 2020 C C . THR A 1 278 ? -7.395 -24.342 21.780 1.00 26.06 278 THR A C 1
ATOM 2022 O O . THR A 1 278 ? -8.051 -23.448 22.301 1.00 26.06 278 THR A O 1
ATOM 2025 N N . GLY A 1 279 ? -6.736 -24.197 20.626 1.00 28.41 279 GLY A N 1
ATOM 2026 C CA . GLY A 1 279 ? -7.183 -23.426 19.458 1.00 28.41 279 GLY A CA 1
ATOM 2027 C C . GLY A 1 279 ? -7.536 -21.946 19.639 1.00 28.41 279 GLY A C 1
ATOM 2028 O O . GLY A 1 279 ? -8.643 -21.552 19.281 1.00 28.41 279 GLY A O 1
ATOM 2029 N N . ALA A 1 280 ? -6.604 -21.112 20.102 1.00 29.11 280 ALA A N 1
ATOM 2030 C CA . ALA A 1 280 ? -6.657 -19.673 19.836 1.00 29.11 280 ALA A CA 1
ATOM 2031 C C . ALA A 1 280 ? -5.845 -19.378 18.562 1.00 29.11 280 ALA A C 1
ATOM 2033 O O . ALA A 1 280 ? -4.633 -19.579 18.539 1.00 29.11 280 ALA A O 1
ATOM 2034 N N . THR A 1 281 ? -6.499 -18.951 17.479 1.00 32.84 281 THR A N 1
ATOM 2035 C CA . THR A 1 281 ? -5.803 -18.545 16.250 1.00 32.84 281 THR A CA 1
ATOM 2036 C C . THR A 1 281 ? -5.107 -17.199 16.477 1.00 32.84 281 THR A C 1
ATOM 2038 O O . THR A 1 281 ? -5.735 -16.217 16.865 1.00 32.84 281 THR A O 1
ATOM 2041 N N . SER A 1 282 ? -3.794 -17.155 16.242 1.00 46.12 282 SER A N 1
ATOM 2042 C CA . SER A 1 282 ? -2.885 -16.019 16.494 1.00 46.12 282 SER A CA 1
ATOM 2043 C C . SER A 1 282 ? -3.066 -14.813 15.541 1.00 46.12 282 SER A C 1
ATOM 2045 O O . SER A 1 282 ? -2.171 -13.981 15.430 1.00 46.12 282 SER A O 1
ATOM 2047 N N . ASN A 1 283 ? -4.197 -14.703 14.834 1.00 54.91 283 ASN A N 1
ATOM 2048 C CA . ASN A 1 283 ? -4.430 -13.734 13.749 1.00 54.91 283 ASN A CA 1
ATOM 2049 C C . ASN A 1 283 ? -5.327 -12.540 14.138 1.00 54.91 283 ASN A C 1
ATOM 2051 O O . ASN A 1 283 ? -5.831 -11.829 13.263 1.00 54.91 283 ASN A O 1
ATOM 2055 N N . ALA A 1 284 ? -5.588 -12.341 15.433 1.00 51.19 284 ALA A N 1
ATOM 2056 C CA . ALA A 1 284 ? -6.375 -11.209 15.911 1.00 51.19 284 ALA A CA 1
ATOM 2057 C C . ALA A 1 284 ? -5.592 -9.896 15.761 1.00 51.19 284 ALA A C 1
ATOM 2059 O O . ALA A 1 284 ? -4.469 -9.772 16.254 1.00 51.19 284 ALA A O 1
ATOM 2060 N N . ALA A 1 285 ? -6.210 -8.902 15.121 1.00 52.53 285 ALA A N 1
ATOM 2061 C CA . ALA A 1 285 ? -5.756 -7.523 15.187 1.00 52.53 285 ALA A CA 1
ATOM 2062 C C . ALA A 1 285 ? -5.964 -7.015 16.618 1.00 52.53 285 ALA A C 1
ATOM 2064 O O . ALA A 1 285 ? -7.099 -6.852 17.065 1.00 52.53 285 ALA A O 1
ATOM 2065 N N . VAL A 1 286 ? -4.882 -6.787 17.359 1.00 55.56 286 VAL A N 1
ATOM 2066 C CA . VAL A 1 286 ? -4.967 -6.252 18.722 1.00 55.56 286 VAL A CA 1
ATOM 2067 C C . VAL A 1 286 ? -4.258 -4.914 18.789 1.00 55.56 286 VAL A C 1
ATOM 2069 O O . VAL A 1 286 ? -3.189 -4.730 18.218 1.00 55.56 286 VAL A O 1
ATOM 2072 N N . ARG A 1 287 ? -4.860 -3.974 19.517 1.00 43.78 287 ARG A N 1
ATOM 2073 C CA . ARG A 1 287 ? -4.323 -2.638 19.761 1.00 43.78 287 ARG A CA 1
ATOM 2074 C C . ARG A 1 287 ? -2.982 -2.693 20.503 1.00 43.78 287 ARG A C 1
ATOM 2076 O O . ARG A 1 287 ? -2.870 -3.345 21.541 1.00 43.78 287 ARG A O 1
ATOM 2083 N N . MET A 1 288 ? -2.001 -1.905 20.061 1.00 44.62 288 MET A N 1
ATOM 2084 C CA . MET A 1 288 ? -0.845 -1.567 20.896 1.00 44.62 288 MET A CA 1
ATOM 2085 C C . MET A 1 288 ? -1.303 -0.650 22.034 1.00 44.62 288 MET A C 1
ATOM 2087 O O . MET A 1 288 ? -1.733 0.480 21.804 1.00 44.62 288 MET A O 1
ATOM 2091 N N . ARG A 1 289 ? -1.216 -1.124 23.279 1.00 39.94 289 ARG A N 1
ATOM 2092 C CA . ARG A 1 289 ? -1.418 -0.274 24.457 1.00 39.94 289 ARG A CA 1
ATOM 2093 C C . ARG A 1 289 ? -0.093 0.416 24.783 1.00 39.94 289 ARG A C 1
ATOM 2095 O O . ARG A 1 289 ? 0.908 -0.260 25.020 1.00 39.94 289 ARG A O 1
ATOM 2102 N N . SER A 1 290 ? -0.076 1.749 24.802 1.00 34.84 290 SER A N 1
ATOM 2103 C CA . SER A 1 290 ? 1.063 2.492 25.343 1.00 34.84 290 SER A CA 1
ATOM 2104 C C . SER A 1 290 ? 1.170 2.179 26.841 1.00 34.84 290 SER A C 1
ATOM 2106 O O . SER A 1 290 ? 0.172 2.149 27.563 1.00 34.84 290 SER A O 1
ATOM 2108 N N . SER A 1 291 ? 2.371 1.888 27.337 1.00 35.00 291 SER A N 1
ATOM 2109 C CA . SER A 1 291 ? 2.587 1.434 28.718 1.00 35.00 291 SER A CA 1
ATOM 2110 C C . SER A 1 291 ? 2.479 2.558 29.765 1.00 35.00 291 SER A C 1
ATOM 2112 O O . SER A 1 291 ? 3.222 2.566 30.747 1.00 35.00 291 SER A O 1
ATOM 2114 N N . ARG A 1 292 ? 1.603 3.550 29.574 1.00 34.34 292 ARG A N 1
ATOM 2115 C CA . ARG A 1 292 ? 1.400 4.650 30.527 1.00 34.34 292 ARG A CA 1
ATOM 2116 C C . ARG A 1 292 ? -0.085 4.912 30.747 1.00 34.34 292 ARG A C 1
ATOM 2118 O O . ARG A 1 292 ? -0.679 5.778 30.122 1.00 34.34 292 ARG A O 1
ATOM 2125 N N . GLY A 1 293 ? -0.646 4.152 31.683 1.00 29.50 293 GLY A N 1
ATOM 2126 C CA . GLY A 1 293 ? -2.004 4.313 32.193 1.00 29.50 293 GLY A CA 1
ATOM 2127 C C . GLY A 1 293 ? -2.364 3.155 33.117 1.00 29.50 293 GLY A C 1
ATOM 2128 O O . GLY A 1 293 ? -2.948 2.171 32.680 1.00 29.50 293 GLY A O 1
ATOM 2129 N N . VAL A 1 294 ? -1.932 3.253 34.376 1.00 37.97 294 VAL A N 1
ATOM 2130 C CA . VAL A 1 294 ? -2.425 2.446 35.507 1.00 37.97 294 VAL A CA 1
ATOM 2131 C C . VAL A 1 294 ? -3.923 2.754 35.711 1.00 37.97 294 VAL A C 1
ATOM 2133 O O . VAL A 1 294 ? -4.320 3.877 35.403 1.00 37.97 294 VAL A O 1
ATOM 2136 N N . TRP A 1 295 ? -4.680 1.787 36.265 1.00 28.08 295 TRP A N 1
ATOM 2137 C CA . TRP A 1 295 ? -6.134 1.756 36.588 1.00 28.08 295 TRP A CA 1
ATOM 2138 C C . TRP A 1 295 ? -7.022 1.269 35.421 1.00 28.08 295 TRP A C 1
ATOM 2140 O O . TRP A 1 295 ? -7.097 1.939 34.399 1.00 28.08 295 TRP A O 1
ATOM 2150 N N . ASP A 1 296 ? -7.697 0.110 35.398 1.00 35.09 296 ASP A N 1
ATOM 2151 C CA . ASP A 1 296 ? -8.025 -1.018 36.304 1.00 35.09 296 ASP A CA 1
ATOM 2152 C C . ASP A 1 296 ? -8.007 -2.314 35.438 1.00 35.09 296 ASP A C 1
ATOM 2154 O O . ASP A 1 296 ? -8.227 -2.221 34.233 1.00 35.09 296 ASP A O 1
ATOM 2158 N N . GLY A 1 297 ? -7.754 -3.561 35.856 1.00 27.22 297 GLY A N 1
ATOM 2159 C CA . GLY A 1 297 ? -7.659 -4.247 37.144 1.00 27.22 297 GLY A CA 1
ATOM 2160 C C . GLY A 1 297 ? -7.054 -5.661 36.926 1.00 27.22 297 GLY A C 1
ATOM 2161 O O . GLY A 1 297 ? -7.005 -6.167 35.807 1.00 27.22 297 GLY A O 1
ATOM 2162 N N . LEU A 1 298 ? -6.523 -6.251 38.000 1.00 27.92 298 LEU A N 1
ATOM 2163 C CA . LEU A 1 298 ? -5.590 -7.392 38.096 1.00 27.92 298 LEU A CA 1
ATOM 2164 C C . LEU A 1 298 ? -5.996 -8.737 37.437 1.00 27.92 298 LEU A C 1
ATOM 2166 O O . LEU A 1 298 ? -7.080 -9.247 37.701 1.00 27.92 298 LEU A O 1
ATOM 2170 N N . SER A 1 299 ? -5.028 -9.444 36.823 1.00 26.02 299 SER A N 1
ATOM 2171 C CA . SER A 1 299 ? -4.407 -10.666 37.411 1.00 26.02 299 SER A CA 1
ATOM 2172 C C . SER A 1 299 ? -3.250 -11.267 36.567 1.00 26.02 299 SER A C 1
ATOM 2174 O O . SER A 1 299 ? -3.413 -11.498 35.379 1.00 26.02 299 SER A O 1
ATOM 2176 N N . GLY A 1 300 ? -2.098 -11.486 37.241 1.00 27.38 300 GLY A N 1
ATOM 2177 C CA . GLY A 1 300 ? -0.926 -12.379 37.001 1.00 27.38 300 GLY A CA 1
ATOM 2178 C C . GLY A 1 300 ? -0.409 -12.641 35.573 1.00 27.38 300 GLY A C 1
ATOM 2179 O O . GLY A 1 300 ? -1.154 -13.091 34.723 1.00 27.38 300 GLY A O 1
ATOM 2180 N N . VAL A 1 301 ? 0.886 -12.519 35.246 1.00 29.31 301 VAL A N 1
ATOM 2181 C CA . VAL A 1 301 ? 2.067 -13.091 35.931 1.00 29.31 301 VAL A CA 1
ATOM 2182 C C . VAL A 1 301 ? 3.343 -12.276 35.607 1.00 29.31 301 VAL A C 1
ATOM 2184 O O . VAL A 1 301 ? 3.528 -11.806 34.489 1.00 29.31 301 VAL A O 1
ATOM 2187 N N . LEU A 1 302 ? 4.208 -12.128 36.621 1.00 29.52 302 LEU A N 1
ATOM 2188 C CA . LEU A 1 302 ? 5.548 -11.506 36.632 1.00 29.52 302 LEU A CA 1
ATOM 2189 C C . LEU A 1 302 ? 6.528 -12.119 35.608 1.00 29.52 302 LEU A C 1
ATOM 2191 O O . LEU A 1 302 ? 6.537 -13.328 35.426 1.00 29.52 302 LEU A O 1
ATOM 2195 N N . GLY A 1 303 ? 7.378 -11.315 34.957 1.00 25.16 303 GLY A N 1
ATOM 2196 C CA . GLY A 1 303 ? 8.795 -11.124 35.343 1.00 25.16 303 GLY A CA 1
ATOM 2197 C C . GLY A 1 303 ? 9.708 -11.869 34.352 1.00 25.16 303 GLY A C 1
ATOM 2198 O O . GLY A 1 303 ? 9.437 -13.014 34.035 1.00 25.16 303 GLY A O 1
ATOM 2199 N N . VAL A 1 304 ? 10.715 -11.257 33.723 1.00 28.23 304 VAL A N 1
ATOM 2200 C CA . VAL A 1 304 ? 12.033 -11.000 34.322 1.00 28.23 304 VAL A CA 1
ATOM 2201 C C . VAL A 1 304 ? 12.623 -9.689 33.792 1.00 28.23 304 VAL A C 1
ATOM 2203 O O . VAL A 1 304 ? 12.870 -9.522 32.601 1.00 28.23 304 VAL A O 1
ATOM 2206 N N . THR A 1 305 ? 12.913 -8.779 34.715 1.00 33.88 305 THR A N 1
ATOM 2207 C CA . THR A 1 305 ? 13.892 -7.701 34.575 1.00 33.88 305 THR A CA 1
ATOM 2208 C C . THR A 1 305 ? 15.299 -8.269 34.756 1.00 33.88 305 THR A C 1
ATOM 2210 O O . THR A 1 305 ? 15.561 -8.941 35.750 1.00 33.88 305 THR A O 1
ATOM 2213 N N . VAL A 1 306 ? 16.237 -7.917 33.874 1.00 30.02 306 VAL A N 1
ATOM 2214 C CA . VAL A 1 306 ? 17.661 -7.861 34.236 1.00 30.02 306 VAL A CA 1
ATOM 2215 C C . VAL A 1 306 ? 18.180 -6.483 33.862 1.00 30.02 306 VAL A C 1
ATOM 2217 O O . VAL A 1 306 ? 18.380 -6.163 32.694 1.00 30.02 306 VAL A O 1
ATOM 2220 N N . GLY A 1 307 ? 18.372 -5.661 34.888 1.00 25.84 307 GLY A N 1
ATOM 2221 C CA . GLY A 1 307 ? 19.247 -4.504 34.855 1.00 25.84 307 GLY A CA 1
ATOM 2222 C C . GLY A 1 307 ? 20.365 -4.710 35.872 1.00 25.84 307 GLY A C 1
ATOM 2223 O O . GLY A 1 307 ? 20.104 -5.153 36.989 1.00 25.84 307 GLY A O 1
ATOM 2224 N N . GLY A 1 308 ? 21.583 -4.336 35.478 1.00 28.09 308 GLY A N 1
ATOM 2225 C CA . GLY A 1 308 ? 22.689 -4.022 36.381 1.00 28.09 308 GLY A CA 1
ATOM 2226 C C . GLY A 1 308 ? 23.901 -4.943 36.261 1.00 28.09 308 GLY A C 1
ATOM 2227 O O . GLY A 1 308 ? 23.824 -6.109 36.622 1.00 28.09 308 GLY A O 1
ATOM 2228 N N . ILE A 1 309 ? 25.034 -4.388 35.816 1.00 30.08 309 ILE A N 1
ATOM 2229 C CA . ILE A 1 309 ? 26.187 -4.061 36.679 1.00 30.08 309 ILE A CA 1
ATOM 2230 C C . ILE A 1 309 ? 27.053 -3.017 35.939 1.00 30.08 309 ILE A C 1
ATOM 2232 O O . ILE A 1 309 ? 27.515 -3.246 34.825 1.00 30.08 309 ILE A O 1
ATOM 2236 N N . ILE A 1 310 ? 27.253 -1.858 36.575 1.00 31.83 310 ILE A N 1
ATOM 2237 C CA . ILE A 1 310 ? 28.355 -0.911 36.335 1.00 31.83 310 ILE A CA 1
ATOM 2238 C C . ILE A 1 310 ? 29.279 -0.987 37.565 1.00 31.83 310 ILE A C 1
ATOM 2240 O O . ILE A 1 310 ? 28.786 -1.238 38.664 1.00 31.83 310 ILE A O 1
ATOM 2244 N N . LEU A 1 311 ? 30.565 -0.675 37.340 1.00 28.55 311 LEU A N 1
ATOM 2245 C CA . LEU A 1 311 ? 31.751 -0.540 38.216 1.00 28.55 311 LEU A CA 1
ATOM 2246 C C . LEU A 1 311 ? 32.734 -1.716 38.068 1.00 28.55 311 LEU A C 1
ATOM 2248 O O . LEU A 1 311 ? 32.357 -2.857 38.276 1.00 28.55 311 LEU A O 1
ATOM 2252 N N . GLY A 1 312 ? 34.019 -1.521 37.759 1.00 24.23 312 GLY A N 1
ATOM 2253 C CA . GLY A 1 312 ? 34.811 -0.304 37.579 1.00 24.23 312 GLY A CA 1
ATOM 2254 C C . GLY A 1 312 ? 36.307 -0.645 37.427 1.00 24.23 312 GL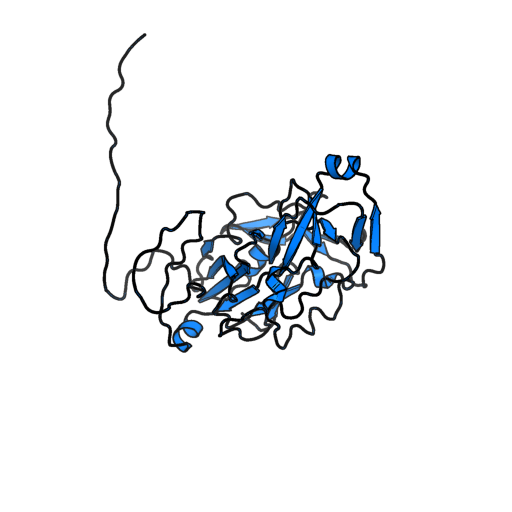Y A C 1
ATOM 2255 O O . GLY A 1 312 ? 36.677 -1.815 37.448 1.00 24.23 312 GLY A O 1
ATOM 2256 N N . ALA A 1 313 ? 37.122 0.414 37.363 1.00 26.81 313 ALA A N 1
ATOM 2257 C CA . ALA A 1 313 ? 38.592 0.483 37.394 1.00 26.81 313 ALA A CA 1
ATOM 2258 C C . ALA A 1 313 ? 39.341 0.488 36.042 1.00 26.81 313 ALA A C 1
ATOM 2260 O O . ALA A 1 313 ? 39.606 -0.531 35.414 1.00 26.81 313 ALA A O 1
ATOM 2261 N N . ALA A 1 314 ? 39.764 1.700 35.666 1.00 27.30 314 ALA A N 1
ATOM 2262 C CA . ALA A 1 314 ? 40.988 1.957 34.915 1.00 27.30 314 ALA A CA 1
ATOM 2263 C C . ALA A 1 314 ? 42.221 1.510 35.723 1.00 27.30 314 ALA A C 1
ATOM 2265 O O . ALA A 1 314 ? 42.156 1.611 36.948 1.00 27.30 314 ALA A O 1
ATOM 2266 N N . ILE A 1 315 ? 43.316 1.111 35.043 1.00 27.41 315 ILE A N 1
ATOM 2267 C CA . ILE A 1 315 ? 44.740 1.426 35.343 1.00 27.41 315 ILE A CA 1
ATOM 2268 C C . ILE A 1 315 ? 45.717 0.548 34.507 1.00 27.41 315 ILE A C 1
ATOM 2270 O O . ILE A 1 315 ? 45.777 -0.661 34.679 1.00 27.41 315 ILE A O 1
ATOM 2274 N N . ILE A 1 316 ? 46.516 1.238 33.667 1.00 28.31 316 ILE A N 1
ATOM 2275 C CA . ILE A 1 316 ? 47.982 1.109 33.445 1.00 28.31 316 ILE A CA 1
ATOM 2276 C C . ILE A 1 316 ? 48.585 0.078 32.447 1.00 28.31 316 ILE A C 1
ATOM 2278 O O . ILE A 1 316 ? 48.520 -1.122 32.663 1.00 28.31 316 ILE A O 1
ATOM 2282 N N . PHE A 1 317 ? 49.286 0.661 31.445 1.00 24.97 317 PHE A N 1
ATOM 2283 C CA . PHE A 1 317 ? 50.531 0.285 30.718 1.00 24.97 317 PHE A CA 1
ATOM 2284 C C . PHE A 1 317 ? 50.632 -1.143 30.133 1.00 24.97 317 PHE A C 1
ATOM 2286 O O . PHE A 1 317 ? 50.549 -2.138 30.840 1.00 24.97 317 PHE A O 1
ATOM 2293 N N . SER A 1 318 ? 50.916 -1.333 28.841 1.00 31.05 318 SER A N 1
ATOM 2294 C CA . SER A 1 318 ? 52.164 -0.989 28.130 1.00 31.05 318 SER A CA 1
ATOM 2295 C C . SER A 1 318 ? 51.948 -1.062 26.619 1.00 31.05 318 SER A C 1
ATOM 2297 O O . SER A 1 318 ? 51.114 -1.901 26.212 1.00 31.05 318 SER A O 1
#

Organism: NCBI:txid116970

Secondary structure (DSSP, 8-state):
--SEEEETTEEEEE---B-S-----GGGGS----EEEEETTSTT-EEEESSSSPP--GGGS---TTHHHHSTT-TTSGGGGGEEEEBSSB-BPPTTEEEEEEEEE-TTSPEEEEETTS-SS----B-TTS-B---HHHHHHHTPPTTEEEEEEEETTSEE-TTSEEEEE-TT----EEEEEPPPGGGEEEEEEEEEETTEEEEEEEEEEE---SPP--EEEEE--HHHHHHHTEEEEEEEE-EEEEEEHHHHHTTT-------------------------S-B------S----S----------------------